Protein AF-A0A0R3TVK8-F1 (afdb_monomer_lite)

Structure (mmCIF, N/CA/C/O backbone):
data_AF-A0A0R3TVK8-F1
#
_entry.id   AF-A0A0R3TVK8-F1
#
loop_
_atom_site.group_PDB
_atom_site.id
_atom_site.type_symbol
_atom_site.label_atom_id
_atom_site.label_alt_id
_atom_site.label_comp_id
_atom_site.label_asym_id
_atom_site.label_entity_id
_atom_site.label_seq_id
_atom_site.pdbx_PDB_ins_code
_atom_site.Cartn_x
_atom_site.Cartn_y
_atom_site.Cartn_z
_atom_site.occupancy
_atom_site.B_iso_or_equiv
_atom_site.auth_seq_id
_atom_site.auth_comp_id
_atom_site.auth_asym_id
_atom_site.auth_atom_id
_atom_site.pdbx_PDB_model_num
ATOM 1 N N . MET A 1 1 ? -29.407 -34.535 57.483 1.00 59.00 1 MET A N 1
ATOM 2 C CA . MET A 1 1 ? -29.986 -35.321 56.368 1.00 59.00 1 MET A CA 1
ATOM 3 C C . MET A 1 1 ? -30.920 -34.512 55.466 1.00 59.00 1 MET A C 1
ATOM 5 O O . MET A 1 1 ? -30.502 -34.196 54.365 1.00 59.00 1 MET A O 1
ATOM 9 N N . GLN A 1 2 ? -32.138 -34.116 55.866 1.00 57.50 2 GLN A N 1
ATOM 10 C CA . GLN A 1 2 ? -33.077 -33.455 54.927 1.00 57.50 2 GLN A CA 1
ATOM 11 C C . GLN A 1 2 ? -32.646 -32.032 54.497 1.00 57.50 2 GLN A C 1
ATOM 13 O O . GLN A 1 2 ? -32.890 -31.624 53.366 1.00 57.50 2 GLN A O 1
ATOM 18 N N . HIS A 1 3 ? -31.933 -31.311 55.368 1.00 63.19 3 HIS A N 1
ATOM 19 C CA . HIS A 1 3 ? -31.422 -29.960 55.097 1.00 63.19 3 HIS A CA 1
ATOM 20 C C . HIS A 1 3 ? -30.158 -29.942 54.209 1.00 63.19 3 HIS A C 1
ATOM 22 O O . HIS A 1 3 ? -29.983 -29.017 53.423 1.00 63.19 3 HIS A O 1
ATOM 28 N N . GLU A 1 4 ? -29.307 -30.973 54.297 1.00 69.19 4 GLU A N 1
ATOM 29 C CA . GLU A 1 4 ? -28.072 -31.117 53.495 1.00 69.19 4 GLU A CA 1
ATOM 30 C C . GLU A 1 4 ? -28.362 -31.509 52.042 1.00 69.19 4 GLU A C 1
ATOM 32 O O . GLU A 1 4 ? -27.696 -31.050 51.119 1.00 69.19 4 GLU A O 1
ATOM 37 N N . ASN A 1 5 ? -29.399 -32.318 51.816 1.00 71.12 5 ASN A N 1
ATOM 38 C CA . ASN A 1 5 ? -29.818 -32.681 50.462 1.00 71.12 5 ASN A CA 1
ATOM 39 C C . ASN A 1 5 ? -30.425 -31.480 49.714 1.00 71.12 5 ASN A C 1
ATOM 41 O O . ASN A 1 5 ? -30.290 -31.373 48.496 1.00 71.12 5 ASN A O 1
ATOM 45 N N . CYS A 1 6 ? -31.056 -30.553 50.444 1.00 78.06 6 CYS A N 1
ATOM 46 C CA . CYS A 1 6 ? -31.631 -29.330 49.887 1.00 78.06 6 CYS A CA 1
ATOM 47 C C . CYS A 1 6 ? -30.535 -28.373 49.390 1.00 78.06 6 CYS A C 1
ATOM 49 O O . CYS A 1 6 ? -30.573 -27.947 48.237 1.00 78.06 6 CYS A O 1
ATOM 51 N N . THR A 1 7 ? -29.505 -28.119 50.204 1.00 81.69 7 THR A N 1
ATOM 52 C CA . THR A 1 7 ? -28.385 -27.236 49.835 1.00 81.69 7 THR A CA 1
ATOM 53 C C . THR A 1 7 ? -27.542 -27.792 48.685 1.00 81.69 7 THR A C 1
ATOM 55 O O . THR A 1 7 ? -27.076 -27.035 47.832 1.00 81.69 7 THR A O 1
ATOM 58 N N . LEU A 1 8 ? -27.377 -29.117 48.609 1.00 83.94 8 LEU A N 1
ATOM 59 C CA . LEU A 1 8 ? -26.708 -29.764 47.481 1.00 83.94 8 LEU A CA 1
ATOM 60 C C . LEU A 1 8 ? -27.503 -29.577 46.180 1.00 83.94 8 LEU A C 1
ATOM 62 O O . LEU A 1 8 ? -26.928 -29.209 45.157 1.00 83.94 8 LEU A O 1
ATOM 66 N N . SER A 1 9 ? -28.826 -29.767 46.226 1.00 83.25 9 SER A N 1
ATOM 67 C CA . SER A 1 9 ? -29.689 -29.607 45.050 1.00 83.25 9 SER A CA 1
ATOM 68 C C . SER A 1 9 ? -29.706 -28.171 44.517 1.00 83.25 9 SER A C 1
ATOM 70 O O . SER A 1 9 ? -29.607 -27.967 43.308 1.00 83.25 9 SER A O 1
ATOM 72 N N . THR A 1 10 ? -29.733 -27.164 45.399 1.00 88.00 10 THR A N 1
ATOM 73 C CA . THR A 1 10 ? -29.700 -25.753 44.989 1.00 88.00 10 THR A CA 1
ATOM 74 C C . THR A 1 10 ? -28.379 -25.388 44.321 1.00 88.00 10 THR A C 1
ATOM 76 O O . THR A 1 10 ? -28.383 -24.694 43.309 1.00 88.00 10 THR A O 1
ATOM 79 N N . ASN A 1 11 ? -27.254 -25.902 44.825 1.00 89.00 11 ASN A N 1
ATOM 80 C CA . ASN A 1 11 ? -25.940 -25.641 44.234 1.00 89.00 11 ASN A CA 1
ATOM 81 C C . ASN A 1 11 ? -25.795 -26.268 42.842 1.00 89.00 11 ASN A C 1
ATOM 83 O O . ASN A 1 11 ? -25.241 -25.635 41.947 1.00 89.00 11 ASN A O 1
ATOM 87 N N . VAL A 1 12 ? -26.332 -27.477 42.637 1.00 94.12 12 VAL A N 1
ATOM 88 C CA . VAL A 1 12 ? -26.337 -28.133 41.318 1.00 94.12 12 VAL A CA 1
ATOM 89 C C . VAL A 1 12 ? -27.162 -27.331 40.313 1.00 94.12 12 VAL A C 1
ATOM 91 O O . VAL A 1 12 ? -26.717 -27.125 39.187 1.00 94.12 12 VAL A O 1
ATOM 94 N N . VAL A 1 13 ? -28.331 -26.827 40.721 1.00 93.94 13 VAL A N 1
ATOM 95 C CA . VAL A 1 13 ? -29.181 -26.000 39.852 1.00 93.94 13 VAL A CA 1
ATOM 96 C C . VAL A 1 13 ? -28.496 -24.677 39.504 1.00 93.94 13 VAL A C 1
ATOM 98 O O . VAL A 1 13 ? -28.471 -24.302 38.337 1.00 93.94 13 VAL A O 1
ATOM 101 N N . VAL A 1 14 ? -27.884 -23.993 40.476 1.00 95.06 14 VAL A N 1
ATOM 102 C CA . VAL A 1 14 ? -27.143 -22.743 40.227 1.00 95.06 14 VAL A CA 1
ATOM 103 C C . VAL A 1 14 ? -25.951 -22.978 39.297 1.00 95.06 14 VAL A C 1
ATOM 105 O O . VAL A 1 14 ? -25.740 -22.193 38.377 1.00 95.06 14 VAL A O 1
ATOM 108 N N . ALA A 1 15 ? -25.204 -24.071 39.481 1.00 94.06 15 ALA A N 1
ATOM 109 C CA . ALA A 1 15 ? -24.090 -24.420 38.603 1.00 94.06 15 ALA A CA 1
ATOM 110 C C . ALA A 1 15 ? -24.556 -24.733 37.172 1.00 94.06 15 ALA A C 1
ATOM 112 O O . ALA A 1 15 ? -23.951 -24.252 36.217 1.00 94.06 15 ALA A O 1
ATOM 113 N N . ALA A 1 16 ? -25.652 -25.485 37.014 1.00 93.94 16 ALA A N 1
ATOM 114 C CA . ALA A 1 16 ? -26.225 -25.803 35.706 1.00 93.94 16 ALA A CA 1
ATOM 115 C C . ALA A 1 16 ? -26.740 -24.549 34.981 1.00 93.94 16 ALA A C 1
ATOM 117 O O . ALA A 1 16 ? -26.479 -24.375 33.794 1.00 93.94 16 ALA A O 1
ATOM 118 N N . LEU A 1 17 ? -27.416 -23.645 35.698 1.00 93.56 17 LEU A N 1
ATOM 119 C CA . LEU A 1 17 ? -27.853 -22.357 35.152 1.00 93.56 17 LEU A CA 1
ATOM 120 C C . LEU A 1 17 ? -26.667 -21.452 34.798 1.00 93.56 17 LEU A C 1
ATOM 122 O O . LEU A 1 17 ? -26.714 -20.774 33.778 1.00 93.56 17 LEU A O 1
ATOM 126 N N . GLY A 1 18 ? -25.600 -21.463 35.601 1.00 91.69 18 GLY A N 1
ATOM 127 C CA . GLY A 1 18 ? -24.365 -20.735 35.314 1.00 91.69 18 GLY A CA 1
ATOM 128 C C . GLY A 1 18 ? -23.667 -21.237 34.049 1.00 91.69 18 GLY A C 1
ATOM 129 O O . GLY A 1 18 ? -23.283 -20.430 33.213 1.00 91.69 18 GLY A O 1
ATOM 130 N N . LEU A 1 19 ? -23.564 -22.558 33.871 1.00 92.00 19 LEU A N 1
ATOM 131 C CA . LEU A 1 19 ? -23.022 -23.179 32.655 1.00 92.00 19 LEU A CA 1
ATOM 132 C C . LEU A 1 19 ? -23.861 -22.848 31.417 1.00 92.00 19 LEU A C 1
ATOM 134 O O . LEU A 1 19 ? -23.303 -22.462 30.397 1.00 92.00 19 LEU A O 1
ATOM 138 N N . LEU A 1 20 ? -25.191 -22.938 31.520 1.00 92.00 20 LEU A N 1
ATOM 139 C CA . LEU A 1 20 ? -26.096 -22.561 30.430 1.00 92.00 20 LEU A CA 1
ATOM 140 C C . LEU A 1 20 ? -25.992 -21.072 30.087 1.00 92.00 20 LEU A C 1
ATOM 142 O O . LEU A 1 20 ? -26.004 -20.716 28.916 1.00 92.00 20 LEU A O 1
ATOM 146 N N . ALA A 1 21 ? -25.870 -20.203 31.093 1.00 89.56 21 ALA A N 1
ATOM 147 C CA . ALA A 1 21 ? -25.661 -18.780 30.867 1.00 89.56 21 ALA A CA 1
ATOM 148 C C . ALA A 1 21 ? -24.324 -18.524 30.163 1.00 89.56 21 ALA A C 1
ATOM 150 O O . ALA A 1 21 ? -24.295 -17.760 29.207 1.00 89.56 21 ALA A O 1
ATOM 151 N N . VAL A 1 22 ? -23.236 -19.178 30.586 1.00 90.19 22 VAL A N 1
ATOM 152 C CA . VAL A 1 22 ? -21.945 -19.065 29.894 1.00 90.19 22 VAL A CA 1
ATOM 153 C C . VAL A 1 22 ? -22.093 -19.496 28.443 1.00 90.19 22 VAL A C 1
ATOM 155 O O . VAL A 1 22 ? -21.753 -18.699 27.589 1.00 90.19 22 VAL A O 1
ATOM 158 N N . GLU A 1 23 ? -22.670 -20.663 28.154 1.00 89.75 23 GLU A N 1
ATOM 159 C CA . GLU A 1 23 ? -22.847 -21.141 26.774 1.00 89.75 23 GLU A CA 1
ATOM 160 C C . GLU A 1 23 ? -23.655 -20.154 25.909 1.00 89.75 23 GLU A C 1
ATOM 162 O O . GLU A 1 23 ? -23.282 -19.876 24.775 1.00 89.75 23 GLU A O 1
ATOM 167 N N . ILE A 1 24 ? -24.728 -19.570 26.458 1.00 91.44 24 ILE A N 1
ATOM 168 C CA . ILE A 1 24 ? -25.569 -18.593 25.747 1.00 91.44 24 ILE A CA 1
ATOM 169 C C . ILE A 1 24 ? -24.821 -17.277 25.493 1.00 91.44 24 ILE A C 1
ATOM 171 O O . ILE A 1 24 ? -24.932 -16.710 24.412 1.00 91.44 24 ILE A O 1
ATOM 175 N N . TYR A 1 25 ? -24.085 -16.767 26.483 1.00 92.50 25 TYR A N 1
ATOM 176 C CA . TYR A 1 25 ? -23.412 -15.466 26.388 1.00 92.50 25 TYR A CA 1
ATOM 177 C C . TYR A 1 25 ? -21.996 -15.547 25.813 1.00 92.50 25 TYR A C 1
ATOM 179 O O . TYR A 1 25 ? -21.396 -14.508 25.534 1.00 92.50 25 TYR A O 1
ATOM 187 N N . PHE A 1 26 ? -21.437 -16.746 25.656 1.00 89.56 26 PHE A N 1
ATOM 188 C CA . PHE A 1 26 ? -20.064 -16.941 25.206 1.00 89.56 26 PHE A CA 1
ATOM 189 C C . PHE A 1 26 ? -19.849 -16.339 23.818 1.00 89.56 26 PHE A C 1
ATOM 191 O O . PHE A 1 26 ? -18.924 -15.548 23.652 1.00 89.56 26 PHE A O 1
ATOM 198 N N . GLU A 1 27 ? -20.754 -16.609 22.871 1.00 88.50 27 GLU A N 1
ATOM 199 C CA . GLU A 1 27 ? -20.669 -16.069 21.507 1.00 88.50 27 GLU A CA 1
ATOM 200 C C . GLU A 1 27 ? -20.677 -14.534 21.492 1.00 88.50 27 GLU A C 1
ATOM 202 O O . GLU A 1 27 ? -19.869 -13.911 20.802 1.00 88.50 27 GLU A O 1
ATOM 207 N N . ASP A 1 28 ? -21.545 -13.904 22.289 1.00 90.00 28 ASP A N 1
ATOM 208 C CA . ASP A 1 28 ? -21.622 -12.444 22.382 1.00 90.00 28 ASP A CA 1
ATOM 209 C C . ASP A 1 28 ? -20.360 -11.846 23.010 1.00 90.00 28 ASP A C 1
ATOM 211 O O . ASP A 1 28 ? -19.846 -10.827 22.543 1.00 90.00 28 ASP A O 1
ATOM 215 N N . ILE A 1 29 ? -19.843 -12.465 24.074 1.00 87.94 29 ILE A N 1
ATOM 216 C CA . ILE A 1 29 ? -18.616 -12.019 24.737 1.00 87.94 29 ILE A CA 1
ATOM 217 C C . ILE A 1 29 ? -17.434 -12.149 23.775 1.00 87.94 29 ILE A C 1
ATOM 219 O O . ILE A 1 29 ? -16.703 -11.175 23.590 1.00 87.94 29 ILE A O 1
ATOM 223 N N . GLU A 1 30 ? -17.264 -13.304 23.132 1.00 89.00 30 GLU A N 1
ATOM 224 C CA . GLU A 1 30 ? -16.204 -13.527 22.148 1.00 89.00 30 GLU A CA 1
ATOM 225 C C . GLU A 1 30 ? -16.301 -12.534 20.996 1.00 89.00 30 GLU A C 1
ATOM 227 O O . GLU A 1 30 ? -15.323 -11.852 20.687 1.00 89.00 30 GLU A O 1
ATOM 232 N N . ARG A 1 31 ? -17.490 -12.378 20.404 1.00 87.38 31 ARG A N 1
ATOM 233 C CA . ARG A 1 31 ? -17.719 -11.424 19.317 1.00 87.38 31 ARG A CA 1
ATOM 234 C C . ARG A 1 31 ? -17.362 -10.005 19.741 1.00 87.38 31 ARG A C 1
ATOM 236 O O . ARG A 1 31 ? -16.671 -9.313 18.999 1.00 87.38 31 ARG A O 1
ATOM 243 N N . ASN A 1 32 ? -17.782 -9.571 20.927 1.00 87.00 32 ASN A N 1
ATOM 244 C CA . ASN A 1 32 ? -17.482 -8.230 21.426 1.00 87.00 32 ASN A CA 1
ATOM 245 C C . ASN A 1 32 ? -15.982 -8.025 21.676 1.00 87.00 32 ASN A C 1
ATOM 247 O O . ASN A 1 32 ? -15.450 -6.956 21.370 1.00 87.00 32 ASN A O 1
ATOM 251 N N . LEU A 1 33 ? -15.285 -9.040 22.190 1.00 87.31 33 LEU A N 1
ATOM 252 C CA . LEU A 1 33 ? -13.836 -8.994 22.382 1.00 87.31 33 LEU A CA 1
ATOM 253 C C . LEU A 1 33 ? -13.088 -8.946 21.043 1.00 87.31 33 LEU A C 1
ATOM 255 O O . LEU A 1 33 ? -12.173 -8.135 20.888 1.00 87.31 33 LEU A O 1
ATOM 259 N N . ILE A 1 34 ? -13.504 -9.757 20.066 1.00 87.06 34 ILE A N 1
ATOM 260 C CA . ILE A 1 34 ? -12.928 -9.780 18.716 1.00 87.06 34 ILE A CA 1
ATOM 261 C C . ILE A 1 34 ? -13.146 -8.430 18.031 1.00 87.06 34 ILE A C 1
ATOM 263 O O . ILE A 1 34 ? -12.180 -7.814 17.587 1.00 87.06 34 ILE A O 1
ATOM 267 N N . VAL A 1 35 ? -14.385 -7.930 17.994 1.00 87.50 35 VAL A N 1
ATOM 268 C CA . VAL A 1 35 ? -14.718 -6.643 17.362 1.00 87.50 35 VAL A CA 1
ATOM 269 C C . VAL A 1 35 ? -13.911 -5.510 17.991 1.00 87.50 35 VAL A C 1
ATOM 271 O O . VAL A 1 35 ? -13.297 -4.729 17.270 1.00 87.50 35 VAL A O 1
ATOM 274 N N . LYS A 1 36 ? -13.816 -5.454 19.325 1.00 86.62 36 LYS A N 1
ATOM 275 C CA . LYS A 1 36 ? -13.030 -4.423 20.017 1.00 86.62 36 LYS A CA 1
ATOM 276 C C . LYS A 1 36 ? -11.527 -4.498 19.711 1.00 86.62 36 LYS A C 1
ATOM 278 O O . LYS A 1 36 ? -10.869 -3.463 19.696 1.00 86.62 36 LYS A O 1
ATOM 283 N N . SER A 1 37 ? -10.985 -5.693 19.471 1.00 87.44 37 SER A N 1
ATOM 284 C CA . SER A 1 37 ? -9.580 -5.875 19.072 1.00 87.44 37 SER A CA 1
ATOM 285 C C . SER A 1 37 ? -9.321 -5.493 17.605 1.00 87.44 37 SER A C 1
ATOM 287 O O . SER A 1 37 ? -8.214 -5.071 17.255 1.00 87.44 37 SER A O 1
ATOM 289 N N . LEU A 1 38 ? -10.341 -5.623 16.748 1.00 88.25 38 LEU A N 1
ATOM 290 C CA . LEU A 1 38 ? -10.273 -5.325 15.314 1.00 88.25 38 LEU A CA 1
ATOM 291 C C . LEU A 1 38 ? -10.447 -3.840 14.976 1.00 88.25 38 LEU A C 1
ATOM 293 O O . LEU A 1 38 ? -9.819 -3.376 14.027 1.00 88.25 38 LEU A O 1
ATOM 297 N N . ILE A 1 39 ? -11.279 -3.108 15.727 1.00 90.75 39 ILE A N 1
ATOM 298 C CA . ILE A 1 39 ? -11.499 -1.670 15.505 1.00 90.75 39 ILE A CA 1
ATOM 299 C C . ILE A 1 39 ? -10.161 -0.931 15.556 1.00 90.75 39 ILE A C 1
ATOM 301 O O . ILE A 1 39 ? -9.430 -1.029 16.546 1.00 90.75 39 ILE A O 1
ATOM 305 N N . LEU A 1 40 ? -9.873 -0.143 14.518 1.00 89.38 40 LEU A N 1
ATOM 306 C CA . LEU A 1 40 ? -8.703 0.726 14.491 1.00 89.38 40 LEU A CA 1
ATOM 307 C C . LEU A 1 40 ? -8.912 1.852 15.499 1.00 89.38 40 LEU A C 1
ATOM 309 O O . LEU A 1 40 ? -9.680 2.783 15.287 1.00 89.38 40 LEU A O 1
ATOM 313 N N . SER A 1 41 ? -8.213 1.749 16.617 1.00 86.12 41 SER A N 1
ATOM 314 C CA . SER A 1 41 ? -8.134 2.777 17.652 1.00 86.12 41 SER A CA 1
ATOM 315 C C . SER A 1 41 ? -6.701 2.870 18.158 1.00 86.12 41 SER A C 1
ATOM 317 O O . SER A 1 41 ? -5.931 1.918 17.989 1.00 86.12 41 SER A O 1
ATOM 319 N N . ASN A 1 42 ? -6.340 3.996 18.783 1.00 79.38 42 ASN A N 1
ATOM 320 C CA . ASN A 1 42 ? -4.981 4.258 19.280 1.00 79.38 42 ASN A CA 1
ATOM 321 C C . ASN A 1 42 ? -4.377 3.081 20.071 1.00 79.38 42 ASN A C 1
ATOM 323 O O . ASN A 1 42 ? -3.190 2.801 19.925 1.00 79.38 42 ASN A O 1
ATOM 327 N N . ASP A 1 43 ? -5.198 2.358 20.839 1.00 80.25 43 ASP A N 1
ATOM 328 C CA . ASP A 1 43 ? -4.747 1.293 21.745 1.00 80.25 43 ASP A CA 1
ATOM 329 C C . ASP A 1 43 ? -4.997 -0.134 21.219 1.00 80.25 43 ASP A C 1
ATOM 331 O O . ASP A 1 43 ? -4.638 -1.113 21.878 1.00 80.25 43 ASP A O 1
ATOM 335 N N . SER A 1 44 ? -5.627 -0.291 20.050 1.00 83.94 44 SER A N 1
ATOM 336 C CA . SER A 1 44 ? -5.966 -1.619 19.519 1.00 83.94 44 SER A CA 1
ATOM 337 C C . SER A 1 44 ? -4.738 -2.391 19.025 1.00 83.94 44 SER A C 1
ATOM 339 O O . SER A 1 44 ? -3.784 -1.826 18.483 1.00 83.94 44 SER A O 1
ATOM 341 N N . GLN A 1 45 ? -4.792 -3.723 19.134 1.00 82.94 45 GLN A N 1
ATOM 342 C CA . GLN A 1 45 ? -3.774 -4.605 18.558 1.00 82.94 45 GLN A CA 1
ATOM 343 C C . GLN A 1 45 ? -3.709 -4.457 17.030 1.00 82.94 45 GLN A C 1
ATOM 345 O O . GLN A 1 45 ? -2.626 -4.477 16.444 1.00 82.94 45 GLN A O 1
ATOM 350 N N . THR A 1 46 ? -4.858 -4.266 16.381 1.00 84.31 46 THR A N 1
ATOM 351 C CA . THR A 1 46 ? -4.938 -4.118 14.923 1.00 84.31 46 THR A CA 1
ATOM 352 C C . THR A 1 46 ? -4.252 -2.843 14.443 1.00 84.31 46 THR A C 1
ATOM 354 O O . THR A 1 46 ? -3.507 -2.903 13.466 1.00 84.31 46 THR A O 1
ATOM 357 N N . SER A 1 47 ? -4.383 -1.720 15.156 1.00 84.69 47 SER A N 1
ATOM 358 C CA . SER A 1 47 ? -3.638 -0.498 14.825 1.00 84.69 47 SER A CA 1
ATOM 359 C C . SER A 1 47 ? -2.125 -0.674 14.965 1.00 84.69 47 SER A C 1
ATOM 361 O O . SER A 1 47 ? -1.372 -0.179 14.128 1.00 84.69 47 SER A O 1
ATOM 363 N N . GLN A 1 48 ? -1.650 -1.434 15.956 1.00 84.19 48 GLN A N 1
ATOM 364 C CA . GLN A 1 48 ? -0.217 -1.739 16.084 1.00 84.19 48 GLN A CA 1
ATOM 365 C C . GLN A 1 48 ? 0.292 -2.582 14.907 1.00 84.19 48 GLN A C 1
ATOM 367 O O . GLN A 1 48 ? 1.351 -2.300 14.352 1.00 84.19 48 GLN A O 1
ATOM 372 N N . ILE A 1 49 ? -0.483 -3.585 14.485 1.00 85.88 49 ILE A N 1
ATOM 373 C CA . ILE A 1 49 ? -0.151 -4.419 13.321 1.00 85.88 49 ILE A CA 1
ATOM 374 C C . ILE A 1 49 ? -0.170 -3.586 12.034 1.00 85.88 49 ILE A C 1
ATOM 376 O O . ILE A 1 49 ? 0.732 -3.708 11.209 1.00 85.88 49 ILE A O 1
ATOM 380 N N . LEU A 1 50 ? -1.176 -2.725 11.859 1.00 84.19 50 LEU A N 1
ATOM 381 C CA . LEU A 1 50 ? -1.344 -1.901 10.661 1.00 84.19 50 LEU A CA 1
ATOM 382 C C . LEU A 1 50 ? -0.188 -0.912 10.476 1.00 84.19 50 LEU A C 1
ATOM 384 O O . LEU A 1 50 ? 0.260 -0.683 9.352 1.00 84.19 50 LEU A O 1
ATOM 388 N N . THR A 1 51 ? 0.274 -0.321 11.576 1.00 83.88 51 THR A N 1
ATOM 389 C CA . THR A 1 51 ? 1.340 0.693 11.598 1.00 83.88 51 THR A CA 1
ATOM 390 C C . THR A 1 51 ? 2.739 0.082 11.611 1.00 83.88 51 THR A C 1
ATOM 392 O O . THR A 1 51 ? 3.734 0.790 11.435 1.00 83.88 51 THR A O 1
ATOM 395 N N . GLN A 1 52 ? 2.838 -1.243 11.751 1.00 88.69 52 GLN A N 1
ATOM 396 C CA . GLN A 1 52 ? 4.101 -1.947 11.641 1.00 88.69 52 GLN A CA 1
ATOM 397 C C . GLN A 1 52 ? 4.690 -1.788 10.234 1.00 88.69 52 GLN A C 1
ATOM 399 O O . GLN A 1 52 ? 4.021 -1.928 9.206 1.00 88.69 52 GLN A O 1
ATOM 404 N N . LYS A 1 53 ? 6.001 -1.543 10.197 1.00 89.75 53 LYS A N 1
ATOM 405 C CA . LYS A 1 53 ? 6.785 -1.502 8.965 1.00 89.75 53 LYS A CA 1
ATOM 406 C C . LYS A 1 53 ? 6.562 -2.776 8.147 1.00 89.75 53 LYS A C 1
ATOM 408 O O . LYS A 1 53 ? 6.808 -3.883 8.628 1.00 89.75 53 LYS A O 1
ATOM 413 N N . THR A 1 54 ? 6.155 -2.601 6.898 1.00 90.88 54 THR A N 1
ATOM 414 C CA . THR A 1 54 ? 5.917 -3.696 5.957 1.00 90.88 54 THR A CA 1
ATOM 415 C C . THR A 1 54 ? 7.125 -3.853 5.039 1.00 90.88 54 THR A C 1
ATOM 417 O O . THR A 1 54 ? 7.675 -2.865 4.556 1.00 90.88 54 THR A O 1
ATOM 420 N N . ILE A 1 55 ? 7.559 -5.096 4.817 1.00 92.44 55 ILE A N 1
ATOM 421 C CA . ILE A 1 55 ? 8.707 -5.433 3.966 1.00 92.44 55 ILE A CA 1
ATOM 422 C C . ILE A 1 55 ? 8.232 -6.391 2.874 1.00 92.44 55 ILE A C 1
ATOM 424 O O . ILE A 1 55 ? 7.674 -7.442 3.186 1.00 92.44 55 ILE A O 1
ATOM 428 N N . VAL A 1 56 ? 8.438 -6.027 1.607 1.00 92.00 56 VAL A N 1
ATOM 429 C CA . VAL A 1 56 ? 7.993 -6.808 0.439 1.00 92.00 56 VAL A CA 1
ATOM 430 C C . VAL A 1 56 ? 9.092 -6.836 -0.615 1.00 92.00 56 VAL A C 1
ATOM 432 O O . VAL A 1 56 ? 9.652 -5.796 -0.948 1.00 92.00 56 VAL A O 1
ATOM 435 N N . ASP A 1 57 ? 9.366 -8.009 -1.184 1.00 93.38 57 ASP A N 1
ATOM 436 C CA . ASP A 1 57 ? 10.245 -8.133 -2.347 1.00 93.38 57 ASP A CA 1
ATOM 437 C C . ASP A 1 57 ? 9.466 -7.804 -3.632 1.00 93.38 57 ASP A C 1
ATOM 439 O O . ASP A 1 57 ? 8.483 -8.462 -3.975 1.00 93.38 57 ASP A O 1
ATOM 443 N N . LEU A 1 58 ? 9.922 -6.790 -4.362 1.00 92.06 58 LEU A N 1
ATOM 444 C CA . LEU A 1 58 ? 9.449 -6.428 -5.691 1.00 92.06 58 LEU A CA 1
ATOM 445 C C . LEU A 1 58 ? 10.354 -7.076 -6.739 1.00 92.06 58 LEU A C 1
ATOM 447 O O . LEU A 1 58 ? 11.538 -6.756 -6.813 1.00 92.06 58 LEU A O 1
ATOM 451 N N . GLN A 1 59 ? 9.790 -7.941 -7.579 1.00 92.69 59 GLN A N 1
ATOM 452 C CA . GLN A 1 59 ? 10.505 -8.532 -8.710 1.00 92.69 59 GLN A CA 1
ATOM 453 C C . GLN A 1 59 ? 10.153 -7.796 -10.001 1.00 92.69 59 GLN A C 1
ATOM 455 O O . GLN A 1 59 ? 9.000 -7.798 -10.434 1.00 92.69 59 GLN A O 1
ATOM 460 N N . VAL A 1 60 ? 11.152 -7.184 -10.628 1.00 90.81 60 VAL A N 1
ATOM 461 C CA . VAL A 1 60 ? 10.996 -6.445 -11.881 1.00 90.81 60 VAL A CA 1
ATOM 462 C C . VAL A 1 60 ? 11.526 -7.290 -13.033 1.00 90.81 60 VAL A C 1
ATOM 464 O O . VAL A 1 60 ? 12.688 -7.689 -13.036 1.00 90.81 60 VAL A O 1
ATOM 467 N N . HIS A 1 61 ? 10.668 -7.534 -14.023 1.00 91.25 61 HIS A N 1
ATOM 468 C CA . HIS A 1 61 ? 11.039 -8.137 -15.300 1.00 91.25 61 HIS A CA 1
ATOM 469 C C . HIS A 1 61 ? 10.891 -7.082 -16.392 1.00 91.25 61 HIS A C 1
ATOM 471 O O . HIS A 1 61 ? 9.837 -6.457 -16.516 1.00 91.25 61 HIS A O 1
ATOM 477 N N . LEU A 1 62 ? 11.949 -6.877 -17.168 1.00 90.12 62 LEU A N 1
ATOM 478 C CA . LEU A 1 62 ? 11.986 -5.899 -18.248 1.00 90.12 62 LEU A CA 1
ATOM 479 C C . LEU A 1 62 ? 11.896 -6.603 -19.600 1.00 90.12 62 LEU A C 1
ATOM 481 O O . LEU A 1 62 ? 12.308 -7.753 -19.746 1.00 90.12 62 LEU A O 1
ATOM 485 N N . PHE A 1 63 ? 11.364 -5.903 -20.598 1.00 92.00 63 PHE A N 1
ATOM 486 C CA . PHE A 1 63 ? 11.330 -6.373 -21.979 1.00 92.00 63 PHE A CA 1
ATOM 487 C C . PHE A 1 63 ? 12.347 -5.588 -22.802 1.00 92.00 63 PHE A C 1
ATOM 489 O O . PHE A 1 63 ? 12.107 -4.440 -23.170 1.00 92.00 63 PHE A O 1
ATOM 496 N N . ASN A 1 64 ? 13.480 -6.221 -23.084 1.00 93.00 64 ASN A N 1
ATOM 497 C CA . ASN A 1 64 ? 14.505 -5.694 -23.970 1.00 93.00 64 ASN A CA 1
ATOM 498 C C . ASN A 1 64 ? 14.027 -5.752 -25.428 1.00 93.00 64 ASN A C 1
ATOM 500 O O . ASN A 1 64 ? 13.608 -6.814 -25.898 1.00 93.00 64 ASN A O 1
ATOM 504 N N . ILE A 1 65 ? 14.114 -4.636 -26.150 1.00 94.12 65 ILE A N 1
ATOM 505 C CA . ILE A 1 65 ? 13.811 -4.568 -27.583 1.00 94.12 65 ILE A CA 1
ATOM 506 C C . ILE A 1 65 ? 15.083 -4.892 -28.370 1.00 94.12 65 ILE A C 1
ATOM 508 O O . ILE A 1 65 ? 16.018 -4.097 -28.403 1.00 94.12 65 ILE A O 1
ATOM 512 N N . THR A 1 66 ? 15.113 -6.046 -29.038 1.00 94.88 66 THR A N 1
ATOM 513 C CA . THR A 1 66 ? 16.317 -6.531 -29.742 1.00 94.88 66 THR A CA 1
ATOM 514 C C . THR A 1 66 ? 16.481 -5.972 -31.158 1.00 94.88 66 THR A C 1
ATOM 516 O O . THR A 1 66 ? 17.549 -6.113 -31.744 1.00 94.88 66 THR A O 1
ATOM 519 N N . ASN A 1 67 ? 15.448 -5.326 -31.711 1.00 94.69 67 ASN A N 1
ATOM 520 C CA . A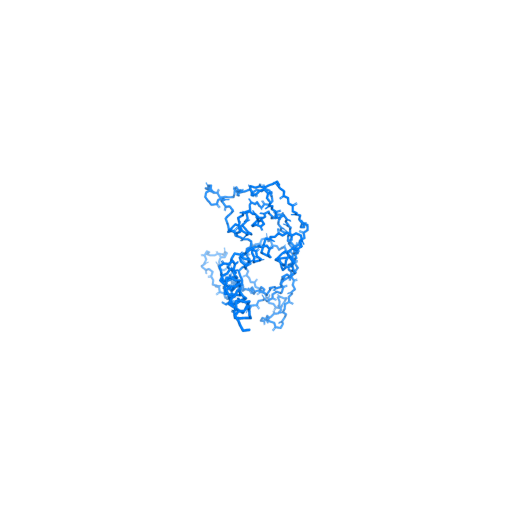SN A 1 67 ? 15.448 -4.718 -33.048 1.00 94.69 67 ASN A CA 1
ATOM 521 C C . ASN A 1 67 ? 15.000 -3.243 -33.030 1.00 94.69 67 ASN A C 1
ATOM 523 O O . ASN A 1 67 ? 14.212 -2.815 -33.870 1.00 94.69 67 ASN A O 1
ATOM 527 N N . SER A 1 68 ? 15.472 -2.463 -32.054 1.00 92.62 68 SER A N 1
ATOM 528 C CA . SER A 1 68 ? 15.048 -1.069 -31.844 1.00 92.62 68 SER A CA 1
ATOM 529 C C . SER A 1 68 ? 15.259 -0.162 -33.063 1.00 92.62 68 SER A C 1
ATOM 531 O O . SER A 1 68 ? 14.396 0.662 -33.355 1.00 92.62 68 SER A O 1
ATOM 533 N N . GLU A 1 69 ? 16.350 -0.345 -33.811 1.00 92.12 69 GLU A N 1
ATOM 534 C CA . GLU A 1 69 ? 16.634 0.420 -35.034 1.00 92.12 69 GLU A CA 1
ATOM 535 C C . GLU A 1 69 ? 15.582 0.184 -36.133 1.00 92.12 69 GLU A C 1
ATOM 537 O O . GLU A 1 69 ? 15.130 1.136 -36.767 1.00 92.12 69 GLU A O 1
ATOM 542 N N . GLU A 1 70 ? 15.130 -1.062 -36.321 1.00 93.25 70 GLU A N 1
ATOM 543 C CA . GLU A 1 70 ? 14.072 -1.407 -37.287 1.00 93.25 70 GLU A CA 1
ATOM 544 C C . GLU A 1 70 ? 12.715 -0.836 -36.854 1.00 93.25 70 GLU A C 1
ATOM 546 O O . GLU A 1 70 ? 11.947 -0.334 -37.671 1.00 93.25 70 GLU A O 1
ATOM 551 N N . VAL A 1 71 ? 12.415 -0.887 -35.554 1.00 89.75 71 VAL A N 1
ATOM 552 C CA . VAL A 1 71 ? 11.159 -0.353 -35.009 1.00 89.75 71 VAL A CA 1
ATOM 553 C C . VAL A 1 71 ? 11.045 1.148 -35.286 1.00 89.75 71 VAL A C 1
ATOM 555 O O . VAL A 1 71 ? 9.981 1.618 -35.679 1.00 89.75 71 VAL A O 1
ATOM 558 N N . VAL A 1 72 ? 12.139 1.896 -35.109 1.00 86.38 72 VAL A N 1
ATOM 559 C CA . VAL A 1 72 ? 12.165 3.349 -35.337 1.00 86.38 72 VAL A CA 1
ATOM 560 C C . VAL A 1 72 ? 12.254 3.693 -36.827 1.00 86.38 72 VAL A C 1
ATOM 562 O O . VAL A 1 72 ? 11.623 4.650 -37.267 1.00 86.38 72 VAL A O 1
ATOM 565 N N . GLY A 1 73 ? 13.041 2.943 -37.604 1.00 85.19 73 GLY A N 1
ATOM 566 C CA . GLY A 1 73 ? 13.360 3.282 -38.993 1.00 85.19 73 GLY A CA 1
ATOM 567 C C . GLY A 1 73 ? 12.386 2.753 -40.050 1.00 85.19 73 GLY A C 1
ATOM 568 O O . GLY A 1 73 ? 12.310 3.333 -41.132 1.00 85.19 73 GLY A O 1
ATOM 569 N N . SER A 1 74 ? 11.665 1.661 -39.783 1.00 81.25 74 SER A N 1
ATOM 570 C CA . SER A 1 74 ? 10.845 0.972 -40.794 1.00 81.25 74 SER A CA 1
ATOM 571 C C . SER A 1 74 ? 9.471 0.508 -40.299 1.00 81.25 74 SER A C 1
ATOM 573 O O . SER A 1 74 ? 8.850 -0.333 -40.947 1.00 81.25 74 SER A O 1
ATOM 575 N N . GLU A 1 75 ? 8.993 1.037 -39.166 1.00 84.00 75 GLU A N 1
ATOM 576 C CA . GLU A 1 75 ? 7.736 0.624 -38.510 1.00 84.00 75 GLU A CA 1
ATOM 577 C C . GLU A 1 75 ? 7.655 -0.898 -38.255 1.00 84.00 75 GLU A C 1
ATOM 579 O O . GLU A 1 75 ? 6.577 -1.498 -38.203 1.00 84.00 75 GLU A O 1
ATOM 584 N N . ALA A 1 76 ? 8.807 -1.557 -38.091 1.00 91.62 76 ALA A N 1
ATOM 585 C CA . ALA A 1 76 ? 8.851 -2.989 -37.841 1.00 91.62 76 ALA A CA 1
ATOM 586 C C . ALA A 1 76 ? 8.239 -3.341 -36.475 1.00 91.62 76 ALA A C 1
ATOM 588 O O . ALA A 1 76 ? 8.336 -2.595 -35.499 1.00 91.62 76 ALA A O 1
ATOM 589 N N . LYS A 1 77 ? 7.647 -4.537 -36.369 1.00 93.38 77 LYS A N 1
ATOM 590 C CA . LYS A 1 77 ? 7.120 -5.035 -35.092 1.00 93.38 77 LYS A CA 1
ATOM 591 C C . LYS A 1 77 ? 8.273 -5.266 -34.091 1.00 93.38 77 LYS A C 1
ATOM 593 O O . LYS A 1 77 ? 9.227 -5.970 -34.442 1.00 93.38 77 LYS A O 1
ATOM 598 N N . PRO A 1 78 ? 8.184 -4.760 -32.843 1.00 93.69 78 PRO A N 1
ATOM 599 C CA . PRO A 1 78 ? 9.212 -4.989 -31.830 1.00 93.69 78 PRO A CA 1
ATOM 600 C C . PRO A 1 78 ? 9.380 -6.472 -31.482 1.00 93.69 78 PRO A C 1
ATOM 602 O O . PRO A 1 78 ? 8.402 -7.182 -31.230 1.00 93.69 78 PRO A O 1
ATOM 605 N N . LYS A 1 79 ? 10.632 -6.927 -31.421 1.00 95.19 79 LYS A N 1
ATOM 606 C CA . LYS A 1 79 ? 11.045 -8.238 -30.912 1.00 95.19 79 LYS A CA 1
ATOM 607 C C . LYS A 1 79 ? 11.492 -8.074 -29.464 1.00 95.19 79 LYS A C 1
ATOM 609 O O . LYS A 1 79 ? 12.468 -7.380 -29.186 1.00 95.19 79 LYS A O 1
ATOM 614 N N . LEU A 1 80 ? 10.761 -8.709 -28.553 1.00 94.75 80 LEU A N 1
ATOM 615 C CA . LEU A 1 80 ? 10.968 -8.574 -27.115 1.00 94.75 80 LEU A CA 1
ATOM 616 C C . LEU A 1 80 ? 11.722 -9.777 -26.551 1.00 94.75 80 LEU A C 1
ATOM 618 O O . LEU A 1 80 ? 11.415 -10.921 -26.884 1.00 94.75 80 LEU A O 1
ATOM 622 N N . GLN A 1 81 ? 12.663 -9.507 -25.654 1.00 94.44 81 GLN A N 1
ATOM 623 C CA . GLN A 1 81 ? 13.337 -10.498 -24.824 1.00 94.44 81 GLN A CA 1
ATOM 624 C C . GLN A 1 81 ? 13.153 -10.121 -23.353 1.00 94.44 81 GLN A C 1
ATOM 626 O O . GLN A 1 81 ? 13.471 -9.003 -22.956 1.00 94.44 81 GLN A O 1
ATOM 631 N N . THR A 1 82 ? 12.642 -11.039 -22.536 1.00 93.12 82 THR A N 1
ATOM 632 C CA . THR A 1 82 ? 12.511 -10.809 -21.092 1.00 93.12 82 THR A CA 1
ATOM 633 C C . THR A 1 82 ? 13.877 -10.870 -20.412 1.00 93.12 82 THR A C 1
ATOM 635 O O . THR A 1 82 ? 14.644 -11.801 -20.648 1.00 93.12 82 THR A O 1
ATOM 638 N N . VAL A 1 83 ? 14.156 -9.893 -19.551 1.00 92.12 83 VAL A N 1
ATOM 639 C CA . VAL A 1 83 ? 15.378 -9.779 -18.748 1.00 92.12 83 VAL A CA 1
ATOM 640 C C . VAL A 1 83 ? 14.993 -9.577 -17.279 1.00 92.12 83 VAL A C 1
ATOM 642 O O . VAL A 1 83 ? 14.026 -8.872 -16.979 1.00 92.12 83 VAL A O 1
ATOM 645 N N . GLY A 1 84 ? 15.729 -10.219 -16.369 1.00 91.44 84 GLY A N 1
ATOM 646 C CA . GLY A 1 84 ? 15.487 -10.197 -14.925 1.00 91.44 84 GLY A CA 1
ATOM 647 C C . GLY A 1 84 ? 15.375 -11.603 -14.309 1.00 91.44 84 GLY A C 1
ATOM 648 O O . GLY A 1 84 ? 15.798 -12.578 -14.938 1.00 91.44 84 GLY A O 1
ATOM 649 N N . PRO A 1 85 ? 14.833 -11.722 -13.083 1.00 94.69 85 PRO A N 1
ATOM 650 C CA . PRO A 1 85 ? 14.318 -10.626 -12.260 1.00 94.69 85 PRO A CA 1
ATOM 651 C C . PRO A 1 85 ? 15.422 -9.701 -11.725 1.00 94.69 85 PRO A C 1
ATOM 653 O O . PRO A 1 85 ? 16.506 -10.155 -11.361 1.00 94.69 85 PRO A O 1
ATOM 656 N N . TYR A 1 86 ? 15.107 -8.411 -11.608 1.00 93.06 86 TYR A N 1
ATOM 657 C CA . TYR A 1 86 ? 15.787 -7.498 -10.685 1.00 93.06 86 TYR A CA 1
ATOM 658 C C . TYR A 1 86 ? 14.923 -7.358 -9.444 1.00 93.06 86 TYR A C 1
ATOM 660 O O . TYR A 1 86 ? 13.768 -6.930 -9.524 1.00 93.06 86 TYR A O 1
ATOM 668 N N . VAL A 1 87 ? 15.463 -7.764 -8.305 1.00 95.19 87 VAL A N 1
ATOM 669 C CA . VAL A 1 87 ? 14.722 -7.835 -7.053 1.00 95.19 87 VAL A CA 1
ATOM 670 C C . VAL A 1 87 ? 15.089 -6.649 -6.179 1.00 95.19 87 VAL A C 1
ATOM 672 O O . VAL A 1 87 ? 16.262 -6.395 -5.912 1.00 95.19 87 VAL A O 1
ATOM 675 N N . TYR A 1 88 ? 14.068 -5.934 -5.718 1.00 93.25 88 TYR A N 1
ATOM 676 C CA . TYR A 1 88 ? 14.201 -4.839 -4.770 1.00 93.25 88 TYR A CA 1
ATOM 677 C C . TYR A 1 88 ? 13.365 -5.130 -3.530 1.00 93.25 88 TYR A C 1
ATOM 679 O O . TYR A 1 88 ? 12.161 -5.347 -3.629 1.00 93.25 88 TYR A O 1
ATOM 687 N N . ARG A 1 89 ? 13.967 -5.066 -2.348 1.00 94.31 89 ARG A N 1
ATOM 688 C CA . ARG A 1 89 ? 13.237 -5.040 -1.083 1.00 94.31 89 ARG A CA 1
ATOM 689 C C . ARG A 1 89 ? 12.634 -3.650 -0.890 1.00 94.31 89 ARG A C 1
ATOM 691 O O . ARG A 1 89 ? 13.363 -2.667 -0.763 1.00 94.31 89 ARG A O 1
ATOM 698 N N . ARG A 1 90 ? 11.305 -3.568 -0.861 1.00 92.75 90 ARG A N 1
ATOM 699 C CA . ARG A 1 90 ? 10.557 -2.383 -0.434 1.00 92.75 90 ARG A CA 1
ATOM 700 C C . ARG A 1 90 ? 10.343 -2.431 1.062 1.00 92.75 90 ARG A C 1
ATOM 702 O O . ARG A 1 90 ? 9.850 -3.427 1.583 1.00 92.75 90 ARG A O 1
ATOM 709 N N . GLU A 1 91 ? 10.635 -1.328 1.724 1.00 93.00 91 GLU A N 1
ATOM 710 C CA . GLU A 1 91 ? 10.298 -1.115 3.119 1.00 93.00 91 GLU A CA 1
ATOM 711 C C . GLU A 1 91 ? 9.353 0.076 3.228 1.00 93.00 91 GLU A C 1
ATOM 713 O O . GLU A 1 91 ? 9.747 1.201 2.928 1.00 93.00 91 GLU A O 1
ATOM 718 N N . THR A 1 92 ? 8.116 -0.178 3.652 1.00 91.38 92 THR A N 1
ATOM 719 C CA . THR A 1 92 ? 7.054 0.830 3.741 1.00 91.38 92 THR A CA 1
ATOM 720 C C . THR A 1 92 ? 6.675 1.081 5.194 1.00 91.38 92 THR A C 1
ATOM 722 O O . THR A 1 92 ? 6.517 0.137 5.978 1.00 91.38 92 THR A O 1
ATOM 725 N N . LYS A 1 93 ? 6.519 2.353 5.557 1.00 92.00 93 LYS A N 1
ATOM 726 C CA . LYS A 1 93 ? 6.023 2.794 6.863 1.00 92.00 93 LYS A CA 1
ATOM 727 C C . LYS A 1 93 ? 4.778 3.646 6.680 1.00 92.00 93 LYS A C 1
ATOM 729 O O . LYS A 1 93 ? 4.702 4.410 5.723 1.00 92.00 93 LYS A O 1
ATOM 734 N N . LYS A 1 94 ? 3.839 3.516 7.617 1.00 91.25 94 LYS A N 1
ATOM 735 C CA . LYS A 1 94 ? 2.748 4.477 7.774 1.00 91.25 94 LYS A CA 1
ATOM 736 C C . LYS A 1 94 ? 3.216 5.596 8.694 1.00 91.25 94 LYS A C 1
ATOM 738 O O . LYS A 1 94 ? 3.761 5.325 9.763 1.00 91.25 94 LYS A O 1
ATOM 743 N N . GLU A 1 95 ? 3.030 6.823 8.250 1.00 90.25 95 GLU A N 1
ATOM 744 C CA . GLU A 1 95 ? 3.437 8.056 8.919 1.00 90.25 95 GLU A CA 1
ATOM 745 C C . GLU A 1 95 ? 2.226 8.994 9.015 1.00 90.25 95 GLU A C 1
ATOM 747 O O . GLU A 1 95 ? 1.183 8.723 8.418 1.00 90.25 95 GLU A O 1
ATOM 752 N N . ASP A 1 96 ? 2.341 10.056 9.814 1.00 92.00 96 ASP A N 1
ATOM 753 C CA . ASP A 1 96 ? 1.286 11.069 9.995 1.00 92.00 96 ASP A CA 1
ATOM 754 C C . ASP A 1 96 ? -0.090 10.484 10.365 1.00 92.00 96 ASP A C 1
ATOM 756 O O . ASP A 1 96 ? -1.136 10.925 9.897 1.00 92.00 96 ASP A O 1
ATOM 760 N N . ILE A 1 97 ? -0.079 9.451 11.212 1.00 91.00 97 ILE A N 1
ATOM 761 C CA . ILE A 1 97 ? -1.276 8.702 11.595 1.00 91.00 97 ILE A CA 1
ATOM 762 C C . ILE A 1 97 ? -2.140 9.548 12.532 1.00 91.00 97 ILE A C 1
ATOM 764 O O . ILE A 1 97 ? -1.719 9.877 13.645 1.00 91.00 97 ILE A O 1
ATOM 768 N N . THR A 1 98 ? -3.365 9.852 12.116 1.00 91.75 98 THR A N 1
ATOM 769 C CA . THR A 1 98 ? -4.324 10.638 12.896 1.00 91.75 98 THR A CA 1
ATOM 770 C C . THR A 1 98 ? -5.714 10.011 12.861 1.00 91.75 98 THR A C 1
ATOM 772 O O . THR A 1 98 ? -6.150 9.477 11.847 1.00 91.75 98 THR A O 1
ATOM 775 N N . TYR A 1 99 ? -6.418 10.049 13.993 1.00 90.69 99 TYR A N 1
ATOM 776 C CA . TYR A 1 99 ? -7.821 9.640 14.064 1.00 90.69 99 TYR A CA 1
ATOM 777 C C . TYR A 1 99 ? -8.693 10.885 13.961 1.00 90.69 99 TYR A C 1
ATOM 779 O O . TYR A 1 99 ? -8.485 11.838 14.714 1.00 90.69 99 TYR A O 1
ATOM 787 N N . THR A 1 100 ? -9.650 10.874 13.039 1.00 88.88 100 THR A N 1
ATOM 788 C CA . THR A 1 100 ? -10.504 12.024 12.731 1.00 88.88 100 THR A CA 1
ATOM 789 C C . THR A 1 100 ? -11.972 11.634 12.668 1.00 88.88 100 THR A C 1
ATOM 791 O O . THR A 1 100 ? -12.319 10.502 12.319 1.00 88.88 100 THR A O 1
ATOM 794 N N . ASP A 1 101 ? -12.826 12.606 12.982 1.00 90.19 101 ASP A N 1
ATOM 795 C CA . ASP A 1 101 ? -14.278 12.486 12.866 1.00 90.19 101 ASP A CA 1
ATOM 796 C C . ASP A 1 101 ? -14.810 13.145 11.583 1.00 90.19 101 ASP A C 1
ATOM 798 O O . ASP A 1 101 ? -15.999 13.067 11.271 1.00 90.19 101 ASP A O 1
ATOM 802 N N . GLU A 1 102 ? -13.921 13.790 10.825 1.00 84.94 102 GLU A N 1
ATOM 803 C CA . GLU A 1 102 ? -14.215 14.550 9.611 1.00 84.94 102 GLU A CA 1
ATOM 804 C C . GLU A 1 102 ? -14.222 13.638 8.374 1.00 84.94 102 GLU A C 1
ATOM 806 O O . GLU A 1 102 ? -13.468 13.830 7.424 1.00 84.94 102 GLU A O 1
ATOM 811 N N . CYS A 1 103 ? -15.064 12.607 8.397 1.00 82.06 103 CYS A N 1
ATOM 812 C CA . CYS A 1 103 ? -15.193 11.634 7.314 1.00 82.06 103 CYS A CA 1
ATOM 813 C C . CYS A 1 103 ? -16.618 11.060 7.229 1.00 82.06 103 CYS A C 1
ATOM 815 O O . CYS A 1 103 ? -17.444 11.302 8.117 1.00 82.06 103 CYS A O 1
ATOM 817 N N . GLU A 1 104 ? -16.933 10.302 6.175 1.00 81.75 104 GLU A N 1
ATOM 818 C CA . GLU A 1 104 ? -18.295 9.806 5.929 1.00 81.75 104 GLU A CA 1
ATOM 819 C C . GLU A 1 104 ? -18.767 8.897 7.070 1.00 81.75 104 GLU A C 1
ATOM 821 O O . GLU A 1 104 ? -19.900 9.017 7.551 1.00 81.75 104 GLU A O 1
ATOM 826 N N . SER A 1 105 ? -17.871 8.050 7.580 1.00 80.56 105 SER A N 1
ATOM 827 C CA . SER A 1 105 ? -18.193 7.118 8.664 1.00 80.56 105 SER A CA 1
ATOM 828 C C . SER A 1 105 ? -17.995 7.682 10.071 1.00 80.56 105 SER A C 1
ATOM 830 O O . SER A 1 105 ? -18.098 6.933 11.041 1.00 80.56 105 SER A O 1
ATOM 832 N N . LYS A 1 106 ? -17.760 8.996 10.219 1.00 83.12 106 LYS A N 1
ATOM 833 C CA . LYS A 1 106 ? -17.576 9.729 11.494 1.00 83.12 106 LYS A CA 1
ATOM 834 C C . LYS A 1 106 ? -16.378 9.325 12.357 1.00 83.12 106 LYS A C 1
ATOM 836 O O . LYS A 1 106 ? -16.129 10.008 13.345 1.00 83.12 106 LYS A O 1
ATOM 841 N N . LYS A 1 107 ? -15.705 8.212 12.064 1.00 91.06 107 LYS A N 1
ATOM 842 C CA . LYS A 1 107 ? -14.511 7.721 12.758 1.00 91.06 107 LYS A CA 1
ATOM 843 C C . LYS A 1 107 ? -13.584 7.089 11.733 1.00 91.06 107 LYS A C 1
ATOM 845 O O . LYS A 1 107 ? -13.835 5.991 11.239 1.00 91.06 107 LYS A O 1
ATOM 850 N N . CYS A 1 108 ? -12.517 7.805 11.413 1.00 91.69 108 CYS A N 1
ATOM 851 C CA . CYS A 1 108 ? -11.564 7.411 10.391 1.00 91.69 108 CYS A CA 1
ATOM 852 C C . CYS A 1 108 ? -10.131 7.503 10.886 1.00 91.69 108 CYS A C 1
ATOM 854 O O . CYS A 1 108 ? -9.811 8.240 11.818 1.00 91.69 108 CYS A O 1
ATOM 856 N N . LEU A 1 109 ? -9.275 6.731 10.230 1.00 92.25 109 LEU A N 1
ATOM 857 C CA . LEU A 1 109 ? -7.835 6.795 10.361 1.00 92.25 109 LEU A CA 1
ATOM 858 C C . LEU A 1 109 ? -7.268 7.432 9.096 1.00 92.25 109 LEU A C 1
ATOM 860 O O . LEU A 1 109 ? -7.426 6.886 8.004 1.00 92.25 109 LEU A O 1
ATOM 864 N N . GLU A 1 110 ? -6.595 8.561 9.251 1.00 92.69 110 GLU A N 1
ATOM 865 C CA . GLU A 1 110 ? -5.803 9.186 8.204 1.00 92.69 110 GLU A CA 1
ATOM 866 C C . GLU A 1 110 ? -4.323 8.844 8.395 1.00 92.69 110 GLU A C 1
ATOM 868 O O . GLU A 1 110 ? -3.829 8.834 9.521 1.00 92.69 110 GLU A O 1
ATOM 873 N N . TYR A 1 111 ? -3.619 8.509 7.317 1.00 92.06 111 TYR A N 1
ATOM 874 C CA . TYR A 1 111 ? -2.180 8.241 7.343 1.00 92.06 111 TYR A CA 1
ATOM 875 C C . TYR A 1 111 ? -1.550 8.463 5.968 1.00 92.06 111 TYR A C 1
ATOM 877 O O . TYR A 1 111 ? -2.216 8.371 4.938 1.00 92.06 111 TYR A O 1
ATOM 885 N N . SER A 1 112 ? -0.239 8.669 5.944 1.00 92.38 112 SER A N 1
ATOM 886 C CA . SER A 1 112 ? 0.571 8.678 4.724 1.00 92.38 112 SER A CA 1
ATOM 887 C C . SER A 1 112 ? 1.518 7.483 4.697 1.00 92.38 112 SER A C 1
ATOM 889 O O . SER A 1 112 ? 1.773 6.859 5.727 1.00 92.38 112 SER A O 1
ATOM 891 N N . GLU A 1 113 ? 2.040 7.134 3.525 1.00 91.12 113 GLU A N 1
ATOM 892 C CA . GLU A 1 113 ? 3.011 6.051 3.372 1.00 91.12 113 GLU A CA 1
ATOM 893 C C . GLU A 1 113 ? 4.339 6.559 2.812 1.00 91.12 113 GLU A C 1
ATOM 895 O O . GLU A 1 113 ? 4.385 7.212 1.770 1.00 91.12 113 GLU A O 1
ATOM 900 N N . SER A 1 114 ? 5.437 6.193 3.474 1.00 90.50 114 SER A N 1
ATOM 901 C CA . SER A 1 114 ? 6.801 6.419 2.995 1.00 90.50 114 SER A CA 1
ATOM 902 C C . SER A 1 114 ? 7.435 5.077 2.625 1.00 90.50 114 SER A C 1
ATOM 904 O O . SER A 1 114 ? 7.316 4.092 3.360 1.00 90.50 114 SER A O 1
ATOM 906 N N . SER A 1 115 ? 8.076 4.996 1.454 1.00 90.00 115 SER A N 1
ATOM 907 C CA . SER A 1 115 ? 8.706 3.760 0.971 1.00 90.00 115 SER A CA 1
ATOM 908 C C . SER A 1 115 ? 10.158 3.966 0.564 1.00 90.00 115 SER A C 1
ATOM 910 O O . SER A 1 115 ? 10.458 4.835 -0.250 1.00 90.00 115 SER A O 1
ATOM 912 N N . GLN A 1 116 ? 11.032 3.093 1.066 1.00 90.56 116 GLN A N 1
ATOM 913 C CA . GLN A 1 116 ? 12.435 2.993 0.657 1.00 90.56 116 GLN A CA 1
ATOM 914 C C . GLN A 1 116 ? 12.666 1.685 -0.106 1.00 90.56 116 GLN A C 1
ATOM 916 O O . GLN A 1 116 ? 12.077 0.651 0.225 1.00 90.56 116 GLN A O 1
ATOM 921 N N . MET A 1 117 ? 13.505 1.722 -1.144 1.00 90.19 117 MET A N 1
ATOM 922 C CA . MET A 1 117 ? 13.809 0.566 -1.996 1.00 90.19 117 MET A CA 1
ATOM 923 C C . MET A 1 117 ? 15.289 0.188 -1.878 1.00 90.19 117 MET A C 1
ATOM 925 O O . MET A 1 117 ? 16.163 1.039 -2.023 1.00 90.19 117 MET A O 1
ATOM 929 N N . TYR A 1 118 ? 15.575 -1.099 -1.674 1.00 92.25 118 TYR A N 1
ATOM 930 C CA . TYR A 1 118 ? 16.933 -1.643 -1.582 1.00 92.25 118 TYR A CA 1
ATOM 931 C C . TYR A 1 118 ? 17.121 -2.751 -2.613 1.00 92.25 118 TYR A C 1
ATOM 933 O O . TYR A 1 118 ? 16.319 -3.677 -2.666 1.00 92.25 118 TYR A O 1
ATOM 941 N N . PHE A 1 119 ? 18.167 -2.679 -3.432 1.00 93.38 119 PHE A N 1
ATOM 942 C CA . PHE A 1 119 ? 18.462 -3.728 -4.409 1.00 93.38 119 PHE A CA 1
ATOM 943 C C . PHE A 1 119 ? 18.986 -5.004 -3.724 1.00 93.38 119 PHE A C 1
ATOM 945 O O . PHE A 1 119 ? 19.879 -4.939 -2.882 1.00 93.38 119 PHE A O 1
ATOM 952 N N . GLU A 1 120 ? 18.450 -6.164 -4.106 1.00 95.88 120 GLU A N 1
ATOM 953 C CA . GLU A 1 120 ? 18.796 -7.481 -3.559 1.00 95.88 120 GLU A CA 1
ATOM 954 C C . GLU A 1 120 ? 19.573 -8.297 -4.603 1.00 95.88 120 GLU A C 1
ATOM 956 O O . GLU A 1 120 ? 19.007 -9.059 -5.394 1.00 95.88 120 GLU A O 1
ATOM 961 N N . ALA A 1 121 ? 20.899 -8.137 -4.612 1.00 93.75 121 ALA A N 1
ATOM 962 C CA . ALA A 1 121 ? 21.776 -8.750 -5.614 1.00 93.75 121 ALA A CA 1
ATOM 963 C C . ALA A 1 121 ? 21.721 -10.288 -5.621 1.00 93.75 121 ALA A C 1
ATOM 965 O O . ALA A 1 121 ? 21.753 -10.904 -6.678 1.00 93.75 121 ALA A O 1
ATOM 966 N N . ASN A 1 122 ? 21.591 -10.917 -4.450 1.00 94.94 122 ASN A N 1
ATOM 967 C CA . ASN A 1 122 ? 21.540 -12.378 -4.304 1.00 94.94 122 ASN A CA 1
ATOM 968 C C . ASN A 1 122 ? 20.244 -13.017 -4.836 1.00 94.94 122 ASN A C 1
ATOM 970 O O . ASN A 1 122 ? 20.213 -14.224 -5.067 1.00 94.94 122 ASN A O 1
ATOM 974 N N . LYS A 1 123 ? 19.181 -12.226 -5.000 1.00 94.88 123 LYS A N 1
ATOM 975 C CA . LYS A 1 123 ? 17.884 -12.651 -5.541 1.00 94.88 123 LYS A CA 1
ATOM 976 C C . LYS A 1 123 ? 17.697 -12.221 -6.999 1.00 94.88 123 LYS A C 1
ATOM 978 O O . LYS A 1 123 ? 16.691 -12.581 -7.602 1.00 94.88 123 LYS A O 1
ATOM 983 N N . SER A 1 124 ? 18.635 -11.450 -7.546 1.00 94.75 124 SER A N 1
ATOM 984 C CA . SER A 1 124 ? 18.563 -10.881 -8.892 1.00 94.75 124 SER A CA 1
ATOM 985 C C . SER A 1 124 ? 19.426 -11.668 -9.878 1.00 94.75 124 SER A C 1
ATOM 987 O O . SER A 1 124 ? 20.454 -12.225 -9.499 1.00 94.75 124 SER A O 1
ATOM 989 N N . SER A 1 125 ? 19.037 -11.684 -11.154 1.00 92.12 125 SER A N 1
ATOM 990 C CA . SER A 1 125 ? 19.806 -12.372 -12.207 1.00 92.12 125 SER A CA 1
ATOM 991 C C . SER A 1 125 ? 21.128 -11.676 -12.538 1.00 92.12 125 SER A C 1
ATOM 993 O O . SER A 1 125 ? 22.087 -12.329 -12.943 1.00 92.12 125 SER A O 1
ATOM 995 N N . ALA A 1 126 ? 21.183 -10.357 -12.364 1.00 87.12 126 ALA A N 1
ATOM 996 C CA . ALA A 1 126 ? 22.358 -9.536 -12.615 1.00 87.12 126 ALA A CA 1
ATOM 997 C C . ALA A 1 126 ? 22.268 -8.216 -11.838 1.00 87.12 126 ALA A C 1
ATOM 999 O O . ALA A 1 126 ? 21.211 -7.853 -11.315 1.00 87.12 126 ALA A O 1
ATOM 1000 N N . PHE A 1 127 ? 23.378 -7.477 -11.796 1.00 86.19 127 PHE A N 1
ATOM 1001 C CA . PHE A 1 127 ? 23.368 -6.083 -11.361 1.00 86.19 127 PHE A CA 1
ATOM 1002 C C . PHE A 1 127 ? 22.813 -5.196 -12.488 1.00 86.19 127 PHE A C 1
ATOM 1004 O O . PHE A 1 127 ? 23.265 -5.344 -13.625 1.00 86.19 127 PHE A O 1
ATOM 1011 N N . PRO A 1 128 ? 21.901 -4.247 -12.197 1.00 80.44 128 PRO A N 1
ATOM 1012 C CA . PRO A 1 128 ? 21.333 -3.348 -13.204 1.00 80.44 128 PRO A CA 1
ATOM 1013 C C . PRO A 1 128 ? 22.378 -2.551 -13.998 1.00 80.44 128 PRO A C 1
ATOM 1015 O O . PRO A 1 128 ? 22.142 -2.191 -15.142 1.00 80.44 128 PRO A O 1
ATOM 1018 N N . GLU A 1 129 ? 23.541 -2.286 -13.403 1.00 82.88 129 GLU A N 1
ATOM 1019 C CA . GLU A 1 129 ? 24.647 -1.547 -14.025 1.00 82.88 129 GLU A CA 1
ATOM 1020 C C . GLU A 1 129 ? 25.462 -2.363 -15.043 1.00 82.88 129 GLU A C 1
ATOM 1022 O O . GLU A 1 129 ? 26.175 -1.784 -15.860 1.00 82.88 129 GLU A O 1
ATOM 1027 N N . ASN A 1 130 ? 25.339 -3.694 -15.035 1.00 83.50 130 ASN A N 1
ATOM 1028 C CA . ASN A 1 130 ? 26.100 -4.577 -15.923 1.00 83.50 130 ASN A CA 1
ATOM 1029 C C . ASN A 1 130 ? 25.369 -4.907 -17.231 1.00 83.50 130 ASN A C 1
ATOM 1031 O O . ASN A 1 130 ? 25.962 -5.515 -18.122 1.00 83.50 130 ASN A O 1
ATOM 1035 N N . GLU A 1 131 ? 24.093 -4.538 -17.360 1.00 79.06 131 GLU A N 1
ATOM 1036 C CA . GLU A 1 131 ? 23.260 -4.900 -18.503 1.00 79.06 131 GLU A CA 1
ATOM 1037 C C . GLU A 1 131 ? 22.698 -3.651 -19.183 1.00 79.06 131 GLU A C 1
ATOM 1039 O O . GLU A 1 131 ? 22.081 -2.790 -18.563 1.00 79.06 131 GLU A O 1
ATOM 1044 N N . THR A 1 132 ? 22.901 -3.551 -20.498 1.00 84.44 132 THR A N 1
ATOM 1045 C CA . THR A 1 132 ? 22.253 -2.517 -21.312 1.00 84.44 132 THR A CA 1
ATOM 1046 C C . THR A 1 132 ? 20.938 -3.065 -21.845 1.00 84.44 132 THR A C 1
ATOM 1048 O O . THR A 1 132 ? 20.929 -4.011 -22.633 1.00 84.44 132 THR A O 1
ATOM 1051 N N . ILE A 1 133 ? 19.827 -2.462 -21.430 1.00 86.25 133 ILE A N 1
ATOM 1052 C CA . ILE A 1 133 ? 18.481 -2.847 -21.859 1.0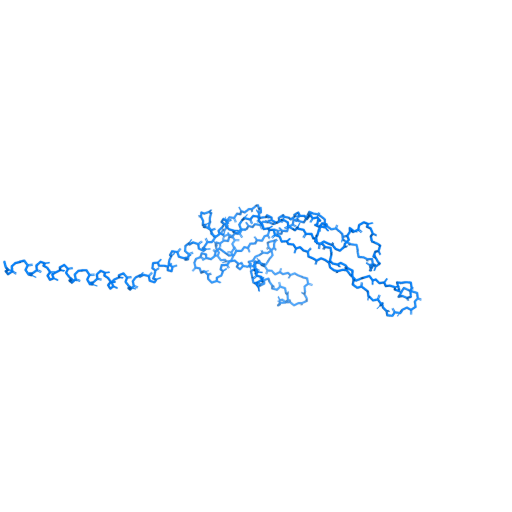0 86.25 133 ILE A CA 1
ATOM 1053 C C . ILE A 1 133 ? 17.909 -1.724 -22.709 1.00 86.25 133 ILE A C 1
ATOM 1055 O O . ILE A 1 133 ? 17.836 -0.575 -22.273 1.00 86.25 133 ILE A O 1
ATOM 1059 N N . THR A 1 134 ? 17.468 -2.061 -23.917 1.00 89.94 134 THR A N 1
ATOM 1060 C CA . THR A 1 134 ? 16.791 -1.105 -24.789 1.00 89.94 134 THR A CA 1
ATOM 1061 C C . THR A 1 134 ? 15.297 -1.123 -24.498 1.00 89.94 134 THR A C 1
ATOM 1063 O O . THR A 1 134 ? 14.622 -2.127 -24.730 1.00 89.94 134 THR A O 1
ATOM 1066 N N . VAL A 1 135 ? 14.783 -0.001 -23.998 1.00 87.69 135 VAL A N 1
ATOM 1067 C CA . VAL A 1 135 ? 13.363 0.214 -23.685 1.00 87.69 135 VAL A CA 1
ATOM 1068 C C . VAL A 1 135 ? 12.835 1.447 -24.423 1.00 87.69 135 VAL A C 1
ATOM 1070 O O . VAL A 1 135 ? 13.631 2.299 -24.831 1.00 87.69 135 VAL A O 1
ATOM 1073 N N . PRO A 1 136 ? 11.507 1.588 -24.600 1.00 84.81 136 PRO A N 1
ATOM 1074 C CA . PRO A 1 136 ? 10.932 2.848 -25.052 1.00 84.81 136 PRO A CA 1
ATOM 1075 C C . PRO A 1 136 ? 11.357 3.988 -24.123 1.00 84.81 136 PRO A C 1
ATOM 1077 O O . PRO A 1 136 ? 11.463 3.798 -22.910 1.00 84.81 136 PRO A O 1
ATOM 1080 N N . ASN A 1 137 ? 11.590 5.173 -24.683 1.00 81.88 137 ASN A N 1
ATOM 1081 C CA . ASN A 1 137 ? 11.955 6.342 -23.892 1.00 81.88 137 ASN A CA 1
ATOM 1082 C C . ASN A 1 137 ? 10.770 6.767 -23.006 1.00 81.88 137 ASN A C 1
ATOM 1084 O O . ASN A 1 137 ? 9.844 7.431 -23.471 1.00 81.88 137 ASN A O 1
ATOM 1088 N N . ILE A 1 138 ? 10.794 6.352 -21.739 1.00 72.88 138 ILE A N 1
ATOM 1089 C CA . ILE A 1 138 ? 9.784 6.676 -20.732 1.00 72.88 138 ILE A CA 1
ATOM 1090 C C . ILE A 1 138 ? 10.463 7.552 -19.678 1.00 72.88 138 ILE A C 1
ATOM 1092 O O . ILE A 1 138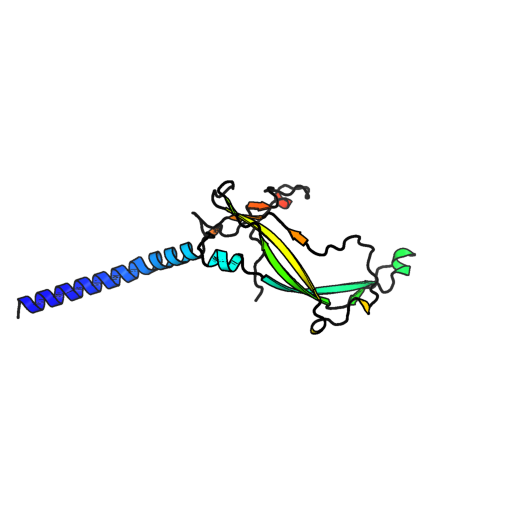 ? 11.281 7.084 -18.888 1.00 72.88 138 ILE A O 1
ATOM 1096 N N . VAL A 1 139 ? 10.128 8.841 -19.652 1.00 51.31 139 VAL A N 1
ATOM 1097 C CA . VAL A 1 139 ? 10.666 9.777 -18.657 1.00 51.31 139 VAL A CA 1
ATOM 1098 C C . VAL A 1 139 ? 9.878 9.635 -17.352 1.00 51.31 139 VAL A C 1
ATOM 1100 O O . VAL A 1 139 ? 8.893 10.338 -17.149 1.00 51.31 139 VAL A O 1
ATOM 1103 N N . ARG A 1 140 ? 10.296 8.729 -16.456 1.00 53.56 140 ARG A N 1
ATOM 1104 C CA . ARG A 1 140 ? 10.070 8.867 -15.001 1.00 53.56 140 ARG A CA 1
ATOM 1105 C C . ARG A 1 140 ? 10.882 7.849 -14.200 1.00 53.56 140 ARG A C 1
ATOM 1107 O O . ARG A 1 140 ? 10.629 6.653 -14.290 1.00 53.56 140 ARG A O 1
ATOM 1114 N N . VAL A 1 141 ? 11.779 8.329 -13.344 1.00 53.56 141 VAL A N 1
ATOM 1115 C CA . VAL A 1 141 ? 12.366 7.542 -12.249 1.00 53.56 141 VAL A CA 1
ATOM 1116 C C . VAL A 1 141 ? 12.041 8.286 -10.960 1.00 53.56 141 VAL A C 1
ATOM 1118 O O . VAL A 1 141 ? 12.400 9.452 -10.829 1.00 53.56 141 VAL A O 1
ATOM 1121 N N . LEU A 1 142 ? 11.322 7.645 -10.038 1.00 55.59 142 LEU A N 1
ATOM 1122 C CA . LEU A 1 142 ? 11.078 8.176 -8.696 1.00 55.59 142 LEU A CA 1
ATOM 1123 C C . LEU A 1 142 ? 11.704 7.205 -7.696 1.00 55.59 142 LEU A C 1
ATOM 1125 O O . LEU A 1 142 ? 11.313 6.041 -7.646 1.00 55.59 142 LEU A O 1
ATOM 1129 N N . ASN A 1 143 ? 12.680 7.691 -6.937 1.00 52.03 143 ASN A N 1
ATOM 1130 C CA . ASN A 1 143 ? 13.150 7.062 -5.709 1.00 52.03 143 ASN A CA 1
ATOM 1131 C C . ASN A 1 143 ? 12.635 7.911 -4.536 1.00 52.03 143 ASN A C 1
ATOM 1133 O O . ASN A 1 143 ? 12.481 9.118 -4.710 1.00 52.03 143 ASN A O 1
ATOM 1137 N N . ASP A 1 144 ? 12.344 7.282 -3.397 1.00 57.97 144 ASP A N 1
ATOM 1138 C CA . ASP A 1 144 ? 11.671 7.885 -2.234 1.00 57.97 144 ASP A CA 1
ATOM 1139 C C . ASP A 1 144 ? 10.261 8.415 -2.545 1.00 57.97 144 ASP A C 1
ATOM 1141 O O . ASP A 1 144 ? 10.000 9.613 -2.665 1.00 57.97 144 ASP A O 1
ATOM 1145 N N . THR A 1 145 ? 9.316 7.486 -2.696 1.00 73.06 145 THR A N 1
ATOM 1146 C CA . THR A 1 145 ? 7.912 7.823 -2.954 1.00 73.06 145 THR A CA 1
ATOM 1147 C C . THR A 1 145 ? 7.156 8.017 -1.645 1.00 73.06 145 THR A C 1
ATOM 1149 O O . THR A 1 145 ? 7.043 7.079 -0.850 1.00 73.06 145 THR A O 1
ATOM 1152 N N . PHE A 1 146 ? 6.611 9.217 -1.465 1.00 76.19 146 PHE A N 1
ATOM 1153 C CA . PHE A 1 146 ? 5.579 9.526 -0.482 1.00 76.19 146 PHE A CA 1
ATOM 1154 C C . PHE A 1 146 ? 4.208 9.371 -1.145 1.00 76.19 146 PHE A C 1
ATOM 1156 O O . PHE A 1 146 ? 3.992 9.901 -2.241 1.00 76.19 146 PHE A O 1
ATOM 1163 N N . ASP A 1 147 ? 3.301 8.640 -0.506 1.00 82.81 147 ASP A N 1
ATOM 1164 C CA . ASP A 1 147 ? 1.932 8.453 -0.981 1.00 82.81 147 ASP A CA 1
ATOM 1165 C C . ASP A 1 147 ? 0.911 8.786 0.112 1.00 82.81 147 ASP A C 1
ATOM 1167 O O . ASP A 1 147 ? 1.208 8.712 1.304 1.00 82.81 147 ASP A O 1
ATOM 1171 N N . GLY A 1 148 ? -0.297 9.157 -0.303 1.00 84.25 148 GLY A N 1
ATOM 1172 C CA . GLY A 1 148 ? -1.346 9.659 0.585 1.00 84.25 148 GLY A CA 1
ATOM 1173 C C . GLY A 1 148 ? -1.424 11.195 0.670 1.00 84.25 148 GLY A C 1
ATOM 1174 O O . GLY A 1 148 ? -0.861 11.886 -0.190 1.00 84.25 148 GLY A O 1
ATOM 1175 N N . PRO A 1 149 ? -2.165 11.737 1.656 1.00 89.19 149 PRO A N 1
ATOM 1176 C CA . PRO A 1 149 ? -2.791 11.002 2.761 1.00 89.19 149 PRO A CA 1
ATOM 1177 C C . PRO A 1 149 ? -3.946 10.094 2.306 1.00 89.19 149 PRO A C 1
ATOM 1179 O O . PRO A 1 149 ? -4.646 10.390 1.335 1.00 89.19 149 PRO A O 1
ATOM 1182 N N . PHE A 1 150 ? -4.121 8.971 2.997 1.00 90.94 150 PHE A N 1
ATOM 1183 C CA . PHE A 1 150 ? -5.232 8.033 2.857 1.00 90.94 150 PHE A CA 1
ATOM 1184 C C . PHE A 1 150 ? -6.145 8.160 4.067 1.00 90.94 150 PHE A C 1
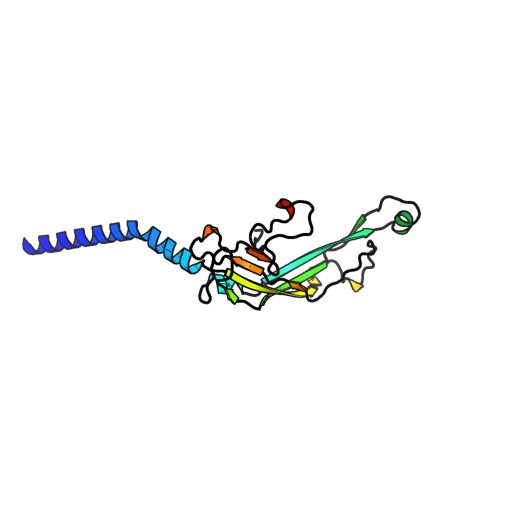ATOM 1186 O O . PHE A 1 150 ? -5.655 8.091 5.189 1.00 90.94 150 PHE A O 1
ATOM 1193 N N . THR A 1 151 ? -7.451 8.239 3.846 1.00 91.19 151 THR A N 1
ATOM 1194 C CA . THR A 1 151 ? -8.465 8.222 4.905 1.00 91.19 151 THR A CA 1
ATOM 1195 C C . THR A 1 151 ? -9.232 6.910 4.814 1.00 91.19 151 THR A C 1
ATOM 1197 O O . THR A 1 151 ? -9.835 6.621 3.779 1.00 91.19 151 THR A O 1
ATOM 1200 N N . ILE A 1 152 ? -9.192 6.100 5.873 1.00 91.50 152 ILE A N 1
ATOM 1201 C CA . ILE A 1 152 ? -9.874 4.800 5.933 1.00 91.50 152 ILE A CA 1
ATOM 1202 C C . ILE A 1 152 ? -10.846 4.722 7.109 1.00 91.50 152 ILE A C 1
ATOM 1204 O O . ILE A 1 152 ? -10.611 5.310 8.164 1.00 91.50 152 ILE A O 1
ATOM 1208 N N . ASN A 1 153 ? -11.901 3.931 6.956 1.00 92.44 153 ASN A N 1
ATOM 1209 C CA . ASN A 1 153 ? -12.862 3.654 8.018 1.00 92.44 153 ASN A CA 1
ATOM 1210 C C . ASN A 1 153 ? -12.242 2.767 9.123 1.00 92.44 153 ASN A C 1
ATOM 1212 O O . ASN A 1 153 ? -11.579 1.762 8.838 1.00 92.44 153 ASN A O 1
ATOM 1216 N N . THR A 1 154 ? -12.454 3.119 10.398 1.00 91.56 154 THR A N 1
ATOM 1217 C CA . THR A 1 154 ? -11.883 2.393 11.552 1.00 91.56 154 THR A CA 1
ATOM 1218 C C . THR A 1 154 ? -12.610 1.100 11.928 1.00 91.56 154 THR A C 1
ATOM 1220 O O . THR A 1 154 ? -12.105 0.340 12.755 1.00 91.56 154 THR A O 1
ATOM 1223 N N . GLY A 1 155 ? -13.786 0.840 11.361 1.00 90.00 155 GLY A N 1
ATOM 1224 C CA . GLY A 1 155 ? -14.701 -0.232 11.754 1.00 90.00 155 GLY A CA 1
ATOM 1225 C C . GLY A 1 155 ? -15.533 0.091 13.001 1.00 90.00 155 GLY A C 1
ATOM 1226 O O . GLY A 1 155 ? -16.251 -0.778 13.502 1.00 90.00 155 GLY A O 1
ATOM 1227 N N . GLU A 1 156 ? -15.438 1.313 13.536 1.00 89.62 156 GLU A N 1
ATOM 1228 C CA . GLU A 1 156 ? -16.252 1.742 14.672 1.00 89.62 156 GLU A CA 1
ATOM 1229 C C . GLU A 1 156 ? -17.723 1.901 14.249 1.00 89.62 156 GLU A C 1
ATOM 1231 O O . GLU A 1 156 ? -18.048 2.537 13.250 1.00 89.62 156 GLU A O 1
ATOM 1236 N N . GLY A 1 157 ? -18.637 1.280 14.999 1.00 87.62 157 GLY A N 1
ATOM 1237 C CA . GLY A 1 157 ? -20.072 1.244 14.682 1.00 87.62 157 GLY A CA 1
ATOM 1238 C C . GLY A 1 157 ? -20.475 0.193 13.639 1.00 87.62 157 GLY A C 1
ATOM 1239 O O . GLY A 1 157 ? -21.532 -0.417 13.791 1.00 87.62 157 GLY A O 1
ATOM 1240 N N . ASP A 1 158 ? -19.633 -0.077 12.640 1.00 88.25 158 ASP A N 1
ATOM 1241 C CA . ASP A 1 158 ? -19.834 -1.150 11.660 1.00 88.25 158 ASP A CA 1
ATOM 1242 C C . ASP A 1 158 ? -18.501 -1.789 11.245 1.00 88.25 158 ASP A C 1
ATOM 1244 O O . ASP A 1 158 ? -17.758 -1.269 10.412 1.00 88.25 158 ASP A O 1
ATOM 1248 N N . ILE A 1 159 ? -18.216 -2.966 11.808 1.00 87.25 159 ILE A N 1
ATOM 1249 C CA . ILE A 1 159 ? -16.966 -3.691 11.555 1.00 87.25 159 ILE A CA 1
ATOM 1250 C C . ILE A 1 159 ? -16.837 -4.182 10.107 1.00 87.25 159 ILE A C 1
ATOM 1252 O O . ILE A 1 159 ? -15.734 -4.493 9.665 1.00 87.25 159 ILE A O 1
ATOM 1256 N N . THR A 1 160 ? -17.939 -4.262 9.353 1.00 87.12 160 THR A N 1
ATOM 1257 C CA . THR A 1 160 ? -17.902 -4.726 7.957 1.00 87.12 160 THR A CA 1
ATOM 1258 C C . THR A 1 160 ? -17.202 -3.732 7.034 1.00 87.12 160 THR A C 1
ATOM 1260 O O . THR A 1 160 ? -16.668 -4.146 6.009 1.00 87.12 160 THR A O 1
ATOM 1263 N N . LYS A 1 161 ? -17.124 -2.462 7.449 1.00 88.38 161 LYS A N 1
ATOM 1264 C CA . LYS A 1 161 ? -16.458 -1.373 6.726 1.00 88.38 161 LYS A CA 1
ATOM 1265 C C . LYS A 1 161 ? -14.999 -1.157 7.130 1.00 88.38 161 LYS A C 1
ATOM 1267 O O . LYS A 1 161 ? -14.349 -0.231 6.653 1.00 88.38 161 LYS A O 1
ATOM 1272 N N . LEU A 1 162 ? -14.467 -1.984 8.031 1.00 89.62 162 LEU A N 1
ATOM 1273 C CA . LEU A 1 162 ? -13.101 -1.860 8.534 1.00 89.62 162 LEU A CA 1
ATOM 1274 C C . LEU A 1 162 ? -12.078 -1.792 7.385 1.00 89.62 162 LEU A C 1
ATOM 1276 O O . LEU A 1 162 ? -11.904 -2.747 6.627 1.00 89.62 162 LEU A O 1
ATOM 1280 N N . GLY A 1 163 ? -11.348 -0.678 7.310 1.00 86.69 163 GLY A N 1
ATOM 1281 C CA . GLY A 1 163 ? -10.270 -0.466 6.347 1.00 86.69 163 GLY A CA 1
ATOM 1282 C C . GLY A 1 163 ? -10.716 -0.091 4.932 1.00 86.69 163 GLY A C 1
ATOM 1283 O O . GLY A 1 163 ? -9.856 -0.025 4.046 1.00 86.69 163 GLY A O 1
ATOM 1284 N N . GLU A 1 164 ? -12.012 0.144 4.703 1.00 89.25 164 GLU A N 1
ATOM 1285 C CA . GLU A 1 164 ? -12.511 0.737 3.459 1.00 89.25 164 GLU A CA 1
ATOM 1286 C C . GLU A 1 164 ? -11.925 2.140 3.271 1.00 89.25 164 GLU A C 1
ATOM 1288 O O . GLU A 1 164 ? -11.830 2.917 4.223 1.00 89.25 164 GLU A O 1
ATOM 1293 N N . LEU A 1 165 ? -11.484 2.439 2.049 1.00 88.06 165 LEU A N 1
ATOM 1294 C CA . LEU A 1 165 ? -10.963 3.746 1.671 1.00 88.06 165 LEU A CA 1
ATOM 1295 C C . LEU A 1 165 ? -12.124 4.729 1.506 1.00 88.06 165 LEU A C 1
ATOM 1297 O O . LEU A 1 165 ? -13.020 4.4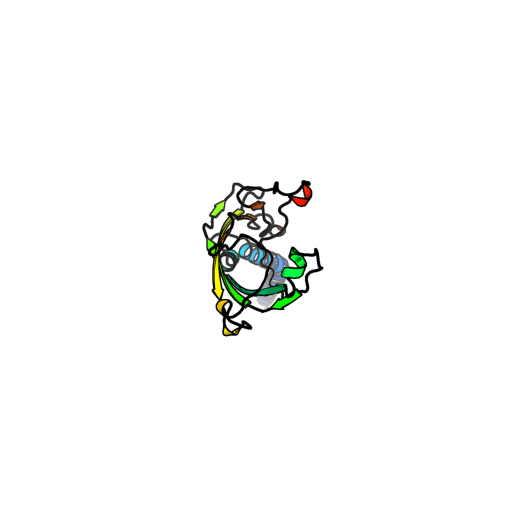86 0.705 1.00 88.06 165 LEU A O 1
ATOM 1301 N N . GLU A 1 166 ? -12.075 5.846 2.226 1.00 87.44 166 GLU A N 1
ATOM 1302 C CA . GLU A 1 166 ? -13.059 6.927 2.099 1.00 87.44 166 GLU A CA 1
ATOM 1303 C C . GLU A 1 166 ? -12.524 8.088 1.266 1.00 87.44 166 GLU A C 1
ATOM 1305 O O . GLU A 1 166 ? -13.255 8.675 0.472 1.00 87.44 166 GLU A O 1
ATOM 1310 N N . ALA A 1 167 ? -11.237 8.411 1.417 1.00 86.62 167 ALA A N 1
ATOM 1311 C CA . ALA A 1 167 ? -10.609 9.471 0.644 1.00 86.62 167 ALA A CA 1
ATOM 1312 C C . ALA A 1 167 ? -9.135 9.185 0.358 1.00 86.62 167 ALA A C 1
ATOM 1314 O O . ALA A 1 167 ? -8.410 8.590 1.159 1.00 86.62 167 ALA A O 1
ATOM 1315 N N . PHE A 1 168 ? -8.678 9.673 -0.788 1.00 85.31 168 PHE A N 1
ATOM 1316 C CA . PHE A 1 168 ? -7.272 9.737 -1.152 1.00 85.31 168 PHE A CA 1
ATOM 1317 C C . PHE A 1 168 ? -6.915 11.185 -1.465 1.00 85.31 168 PHE A C 1
ATOM 1319 O O . PHE A 1 168 ? -7.500 11.795 -2.358 1.00 85.31 168 PHE A O 1
ATOM 1326 N N . LYS A 1 169 ? -5.968 11.756 -0.715 1.00 84.94 169 LYS A N 1
ATOM 1327 C CA . LYS A 1 169 ? -5.580 13.174 -0.810 1.00 84.94 169 LYS A CA 1
ATOM 1328 C C . LYS A 1 169 ? -6.778 14.123 -0.661 1.00 84.94 169 LYS A C 1
ATOM 1330 O O . LYS A 1 169 ? -6.866 15.133 -1.352 1.00 84.94 169 LYS A O 1
ATOM 1335 N N . GLY A 1 170 ? -7.722 13.761 0.211 1.00 80.94 170 GLY A N 1
ATOM 1336 C CA . GLY A 1 170 ? -8.972 14.495 0.431 1.00 80.94 170 GLY A CA 1
ATOM 1337 C C . GLY A 1 170 ? -10.023 14.343 -0.676 1.00 80.94 170 GLY A C 1
ATOM 1338 O O . GLY A 1 170 ? -11.097 14.927 -0.569 1.00 80.94 170 GLY A O 1
ATOM 1339 N N . MET A 1 171 ? -9.751 13.567 -1.730 1.00 79.94 171 MET A N 1
ATOM 1340 C CA . MET A 1 171 ? -10.695 13.304 -2.817 1.00 79.94 171 MET A CA 1
ATOM 1341 C C . MET A 1 171 ? -11.412 11.968 -2.598 1.00 79.94 171 MET A C 1
ATOM 1343 O O . MET A 1 171 ? -10.768 10.962 -2.306 1.00 79.94 171 MET A O 1
ATOM 1347 N N . THR A 1 172 ? -12.735 11.956 -2.771 1.00 77.06 172 THR A N 1
ATOM 1348 C CA . THR A 1 172 ? -13.589 10.750 -2.693 1.00 77.06 172 THR A CA 1
ATOM 1349 C C . THR A 1 172 ? -13.849 10.120 -4.070 1.00 77.06 172 THR A C 1
ATOM 1351 O O . THR A 1 172 ? -14.216 8.951 -4.179 1.00 77.06 172 THR A O 1
ATOM 1354 N N . LEU A 1 173 ? -13.612 10.888 -5.137 1.00 74.25 173 LEU A N 1
ATOM 1355 C CA . LEU A 1 173 ? -13.677 10.489 -6.541 1.00 74.25 173 LEU A CA 1
ATOM 1356 C C . LEU A 1 173 ? -12.420 10.999 -7.246 1.00 74.25 173 LEU A C 1
ATOM 1358 O O . LEU A 1 173 ? -11.964 12.109 -6.974 1.00 74.25 173 LEU A O 1
ATOM 1362 N N . ASN A 1 174 ? -11.885 10.212 -8.173 1.00 65.81 174 ASN A N 1
ATOM 1363 C CA . ASN A 1 174 ? -10.876 10.701 -9.109 1.00 65.81 174 ASN A CA 1
ATOM 1364 C C . ASN A 1 174 ? -11.531 11.558 -10.209 1.00 65.81 174 ASN A C 1
ATOM 1366 O O . ASN A 1 174 ? -12.740 11.521 -10.405 1.00 65.81 174 ASN A O 1
ATOM 1370 N N . ASP A 1 175 ? -10.737 12.314 -10.957 1.00 74.81 175 ASP A N 1
ATOM 1371 C CA . ASP A 1 175 ? -11.175 13.106 -12.117 1.00 74.81 175 ASP A CA 1
ATOM 1372 C C . ASP A 1 175 ? -10.462 12.686 -13.417 1.00 74.81 175 ASP A C 1
ATOM 1374 O O . ASP A 1 175 ? -10.549 13.354 -14.445 1.00 74.81 175 ASP A O 1
ATOM 1378 N N . ILE A 1 176 ? -9.744 11.562 -13.368 1.00 80.75 176 ILE A N 1
ATOM 1379 C CA . ILE A 1 176 ? -8.866 11.090 -14.444 1.00 80.75 176 ILE A CA 1
ATOM 1380 C C . ILE A 1 176 ? -9.659 10.379 -15.547 1.00 80.75 176 ILE A C 1
ATOM 1382 O O . ILE A 1 176 ? -9.237 10.381 -16.703 1.00 80.75 176 ILE A O 1
ATOM 1386 N N . TRP A 1 177 ? -10.777 9.736 -15.201 1.00 84.19 177 TRP A N 1
ATOM 1387 C CA . TRP A 1 177 ? -11.533 8.889 -16.120 1.00 84.19 177 TRP A CA 1
ATOM 1388 C C . TRP A 1 177 ? -12.830 9.551 -16.581 1.00 84.19 177 TRP A C 1
ATOM 1390 O O . TRP A 1 177 ? -13.464 10.299 -15.844 1.00 84.19 177 TRP A O 1
ATOM 1400 N N . ASP A 1 178 ? -13.277 9.194 -17.784 1.00 82.75 178 ASP A N 1
ATOM 1401 C CA . ASP A 1 178 ? -14.449 9.803 -18.433 1.00 82.75 178 ASP A CA 1
ATOM 1402 C C . ASP A 1 178 ? -15.797 9.497 -17.750 1.00 82.75 178 ASP A C 1
ATOM 1404 O O . ASP A 1 178 ? -16.816 10.081 -18.112 1.00 82.75 178 ASP A O 1
ATOM 1408 N N . THR A 1 179 ? -15.846 8.552 -16.805 1.00 79.94 179 T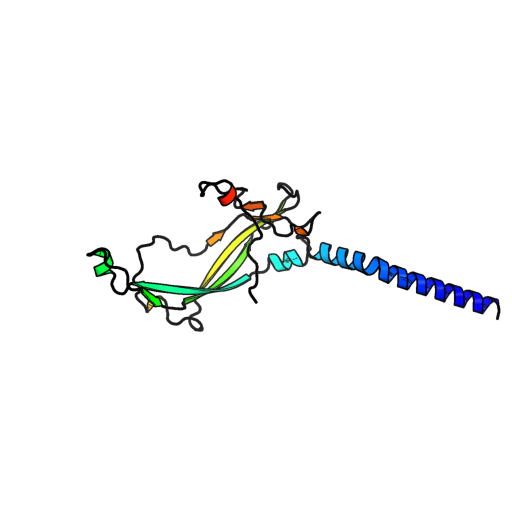HR A N 1
ATOM 1409 C CA . THR A 1 179 ? -17.102 8.122 -16.169 1.00 79.94 179 THR A CA 1
ATOM 1410 C C . THR A 1 179 ? -16.999 8.149 -14.655 1.00 79.94 179 THR A C 1
ATOM 1412 O O . THR A 1 179 ? -15.997 7.705 -14.092 1.00 79.94 179 THR A O 1
ATOM 1415 N N . ASP A 1 180 ? -18.082 8.564 -13.998 1.00 80.81 180 ASP A N 1
ATOM 1416 C CA . ASP A 1 180 ? -18.181 8.602 -12.535 1.00 80.81 180 ASP A CA 1
ATOM 1417 C C . ASP A 1 180 ? -17.873 7.241 -11.903 1.00 80.81 180 ASP A C 1
ATOM 1419 O O . ASP A 1 180 ? -17.160 7.162 -10.909 1.00 80.81 180 ASP A O 1
ATOM 1423 N N . TYR A 1 181 ? -18.331 6.150 -12.528 1.00 80.19 181 TYR A N 1
ATOM 1424 C CA . TYR A 1 181 ? -18.045 4.791 -12.068 1.00 80.19 181 TYR A CA 1
ATOM 1425 C C . TYR A 1 181 ? -16.542 4.464 -12.076 1.00 80.19 181 TYR A C 1
ATOM 1427 O O . TYR A 1 181 ? -16.032 3.886 -11.119 1.00 80.19 181 TYR A O 1
ATOM 1435 N N . ALA A 1 182 ? -15.813 4.844 -13.131 1.00 76.25 182 ALA A N 1
ATOM 1436 C CA . ALA A 1 182 ? -14.366 4.623 -13.216 1.00 76.25 182 ALA A CA 1
ATOM 1437 C C . ALA A 1 182 ? -13.573 5.516 -12.247 1.00 76.25 182 ALA A C 1
ATOM 1439 O O . ALA A 1 182 ? -12.441 5.194 -11.883 1.00 76.25 182 ALA A O 1
ATOM 1440 N N . ASN A 1 183 ? -14.181 6.617 -11.815 1.00 81.50 183 ASN A N 1
ATOM 1441 C CA . ASN A 1 183 ? -13.616 7.537 -10.843 1.00 81.50 183 ASN A CA 1
ATOM 1442 C C . ASN A 1 183 ? -13.842 7.112 -9.385 1.00 81.50 183 ASN A C 1
ATOM 1444 O O . ASN A 1 183 ? -13.212 7.687 -8.497 1.00 81.50 183 ASN A O 1
ATOM 1448 N N . MET A 1 184 ? -14.684 6.108 -9.120 1.00 77.56 184 MET A N 1
ATOM 1449 C CA . MET A 1 184 ? -14.943 5.621 -7.761 1.00 77.56 184 MET A CA 1
ATOM 1450 C C . MET A 1 184 ? -13.688 5.027 -7.104 1.00 77.56 184 MET A C 1
ATOM 1452 O O . MET A 1 184 ? -13.000 4.178 -7.677 1.00 77.56 184 MET A O 1
ATOM 1456 N N . LEU A 1 185 ? -13.434 5.423 -5.855 1.00 72.19 185 LEU A N 1
ATOM 1457 C CA . LEU A 1 185 ? -12.369 4.893 -5.004 1.00 72.19 185 LEU A CA 1
ATOM 1458 C C . LEU A 1 185 ? -12.909 3.762 -4.116 1.00 72.19 185 LEU A C 1
ATOM 1460 O O . LEU A 1 185 ? -13.255 3.976 -2.962 1.00 72.19 185 LEU A O 1
ATOM 1464 N N . ASN A 1 186 ? -12.995 2.545 -4.659 1.00 76.12 186 ASN A N 1
ATOM 1465 C CA . ASN A 1 186 ? -13.611 1.410 -3.959 1.00 76.12 186 ASN A CA 1
ATOM 1466 C C . ASN A 1 186 ? -12.586 0.441 -3.338 1.00 76.12 186 ASN A C 1
ATOM 1468 O O . ASN A 1 186 ? -11.573 0.103 -3.957 1.00 76.12 186 ASN A O 1
ATOM 1472 N N . GLY A 1 187 ? -12.928 -0.117 -2.171 1.00 74.94 187 GLY A N 1
ATOM 1473 C CA . GLY A 1 187 ? -12.211 -1.223 -1.522 1.00 74.94 187 GLY A CA 1
ATOM 1474 C C . GLY A 1 187 ? -11.249 -0.791 -0.413 1.00 74.94 187 GLY A C 1
ATOM 1475 O O . GLY A 1 187 ? -11.330 0.317 0.104 1.00 74.94 187 GLY A O 1
ATOM 1476 N N . THR A 1 188 ? -10.344 -1.692 -0.019 1.00 75.06 188 THR A N 1
ATOM 1477 C CA . THR A 1 188 ? -9.369 -1.454 1.059 1.00 75.06 188 THR A CA 1
ATOM 1478 C C . THR A 1 188 ? -7.967 -1.186 0.516 1.00 75.06 188 THR A C 1
ATOM 1480 O O . THR A 1 188 ? -7.615 -1.597 -0.597 1.00 75.06 188 THR A O 1
ATOM 1483 N N . SER A 1 189 ? -7.125 -0.534 1.323 1.00 63.78 189 SER A N 1
ATOM 1484 C CA . SER A 1 189 ? -5.711 -0.301 0.999 1.00 63.78 189 SER A CA 1
ATOM 1485 C C . SER A 1 189 ? -4.898 -1.613 1.053 1.00 63.78 189 SER A C 1
ATOM 1487 O O . SER A 1 189 ? -4.305 -1.980 2.063 1.00 63.78 189 SER A O 1
ATOM 1489 N N . LYS A 1 190 ? -4.985 -2.388 -0.038 1.00 58.97 190 LYS A N 1
ATOM 1490 C CA . LYS A 1 190 ? -4.075 -3.416 -0.599 1.00 58.97 190 LYS A CA 1
ATOM 1491 C C . LYS A 1 190 ? -3.230 -4.341 0.306 1.00 58.97 190 LYS A C 1
ATOM 1493 O O . LYS A 1 190 ? -2.287 -4.947 -0.194 1.00 58.97 190 LYS A O 1
ATOM 1498 N N . ASN A 1 191 ? -3.600 -4.621 1.551 1.00 45.22 191 ASN A N 1
ATOM 1499 C CA . ASN A 1 191 ? -2.965 -5.690 2.338 1.00 45.22 191 ASN A CA 1
ATOM 1500 C C . ASN A 1 191 ? -3.648 -7.058 2.135 1.00 45.22 191 ASN A C 1
ATOM 1502 O O . ASN A 1 191 ? -4.140 -7.670 3.080 1.00 45.22 191 ASN A O 1
ATOM 1506 N N . LYS A 1 192 ? -3.663 -7.581 0.900 1.00 32.03 192 LYS A N 1
ATOM 1507 C CA . LYS A 1 192 ? -3.920 -9.015 0.671 1.00 32.03 192 LYS A CA 1
ATOM 1508 C C . LYS A 1 192 ? -2.581 -9.742 0.583 1.00 32.03 192 LYS A C 1
ATOM 1510 O O . LYS A 1 192 ? -1.906 -9.671 -0.440 1.00 32.03 192 LYS A O 1
ATOM 1515 N N . LYS A 1 193 ? -2.208 -10.470 1.643 1.00 28.86 193 LYS A N 1
ATOM 1516 C CA . LYS A 1 193 ? -1.218 -11.548 1.515 1.00 28.86 193 LYS A CA 1
ATOM 1517 C C . LYS A 1 193 ? -1.794 -12.568 0.536 1.00 28.86 193 LYS A C 1
ATOM 1519 O O . LYS A 1 193 ? -2.801 -13.201 0.839 1.00 28.86 193 LYS A O 1
ATOM 1524 N N . VAL A 1 194 ? -1.186 -12.694 -0.637 1.00 31.81 194 VAL A N 1
ATOM 1525 C CA . VAL A 1 194 ? -1.411 -13.851 -1.503 1.00 31.81 194 VAL A CA 1
ATOM 1526 C C . VAL A 1 194 ? -0.607 -14.987 -0.875 1.00 31.81 194 VAL A C 1
ATOM 1528 O O . VAL A 1 194 ? 0.621 -14.931 -0.859 1.00 31.81 194 VAL A O 1
ATOM 1531 N N . SER A 1 195 ? -1.312 -15.922 -0.239 1.00 32.47 195 SER A N 1
ATOM 1532 C CA . SER A 1 195 ? -0.778 -17.217 0.196 1.00 32.47 195 SER A CA 1
ATOM 1533 C C . SER A 1 195 ? -0.604 -18.145 -0.994 1.00 32.47 195 SER A C 1
ATOM 1535 O O . SER A 1 195 ? -1.558 -18.172 -1.807 1.00 32.47 195 SER A O 1
#

InterPro domains:
  IPR002159 CD36 family [PF01130] (13-139)
  IPR002159 CD36 family [PF01130] (143-189)
  IPR002159 CD36 family [PR01609] (51-72)
  IPR002159 CD36 family [PR01609] (77-89)
  IPR002159 CD36 family [PTHR11923] (8-139)

Sequence (195 aa):
MQHENCTLSTNVVVAALGLLAVEIYFEDIERNLIVKSLILSNDSQTSQILTQKTIVDLQVHLFNITNSEEVVGSEAKPKLQTVGPYVYRRETKKEDITYTDECESKKCLEYSESSQMYFEANKSSAFPENETITVPNIVRVLNDTFDGPFTINTGEGDITKLGELEAFKGMTLNDIWDTDYANMLNGTSKNKKVS

Foldseek 3Di:
DVVVVVVVVVVVVVVVVVVVVCVVCVVVVVVVVVLQLQFDDPPHPNVVVVQDKDKDKDWDKDWFFPPVVCCVPPVDDTDTDIAKRWIKIKIKGWAPWDWALPFPQRTKIWTKMKIAIHTDQVRMPHDPVVDDGDDPDDPDDDGTDIFFRWIAHRCVPHVVRHQWTCDTNNDQFQPPDPDRVVRGRTDHDPPDDPD

Secondary structure (DSSP, 8-state):
-HHHHHHHHHHHHHHHHHHHHHHHHHHHHHHHHHHHHHS--TT-HHHHHHHSPEEEEEEEEEEEETTHHHHHHH-PPP-EEEEEEEEEEEEEEEEEEEEES-STTS-EEEEEEEEEEEE-GGGSSS-GGG-------------SEEEEEEEEE--SS-GGGTTBEEEETTBSB-SSSSSHHHHB--SB-S-----

Radius of gyration: 28.27 Å; chains: 1; bounding box: 59×50×97 Å

pLDDT: mean 84.47, std 12.29, range [28.86, 95.88]

Organism: Rodentolepis nana (NCBI:txid102285)